Protein AF-0000000079088012 (afdb_homodimer)

Structure (mmCIF, N/CA/C/O backbone):
data_AF-0000000079088012-model_v1
#
loop_
_entity.id
_entity.type
_entity.pdbx_description
1 polymer 'Uncharacterized protein'
#
loop_
_atom_site.group_PDB
_atom_site.id
_atom_site.type_symbol
_atom_site.label_atom_id
_atom_site.label_alt_id
_atom_site.label_comp_id
_atom_site.label_asym_id
_atom_site.label_entity_id
_atom_site.label_seq_id
_atom_site.pdbx_PDB_ins_code
_atom_site.Cartn_x
_atom_site.Cartn_y
_atom_site.Cartn_z
_atom_site.occupancy
_atom_site.B_iso_or_equiv
_atom_site.auth_seq_id
_atom_site.auth_comp_id
_atom_site.auth_asym_id
_atom_site.auth_atom_id
_atom_site.pdbx_PDB_model_num
ATOM 1 N N . ARG A 1 1 ? 16.578 9.875 -17.281 1 87.88 1 ARG A N 1
ATOM 2 C CA . ARG A 1 1 ? 15.953 11.148 -16.953 1 87.88 1 ARG A CA 1
ATOM 3 C C . ARG A 1 1 ? 15.156 11.055 -15.656 1 87.88 1 ARG A C 1
ATOM 5 O O . ARG A 1 1 ? 15.344 11.859 -14.742 1 87.88 1 ARG A O 1
ATOM 12 N N . GLN A 1 2 ? 14.492 9.984 -15.398 1 94.06 2 GLN A N 1
ATOM 13 C CA . GLN A 1 2 ? 13.711 9.891 -14.172 1 94.06 2 GLN A CA 1
ATOM 14 C C . GLN A 1 2 ? 14.617 9.672 -12.961 1 94.06 2 GLN A C 1
ATOM 16 O O . GLN A 1 2 ? 14.352 10.195 -11.875 1 94.06 2 GLN A O 1
ATOM 21 N N . LEU A 1 3 ? 15.719 8.984 -13.172 1 94.88 3 LEU A N 1
ATOM 22 C CA . LEU A 1 3 ? 16.656 8.75 -12.086 1 94.88 3 LEU A CA 1
ATOM 23 C C . LEU A 1 3 ? 17.328 10.047 -11.656 1 94.88 3 LEU A C 1
ATOM 25 O O . LEU A 1 3 ? 17.547 10.281 -10.461 1 94.88 3 LEU A O 1
ATOM 29 N N . ASP A 1 4 ? 17.625 10.836 -12.594 1 93.69 4 ASP A N 1
ATOM 30 C CA . ASP A 1 4 ? 18.219 12.133 -12.289 1 93.69 4 ASP A CA 1
ATOM 31 C C . ASP A 1 4 ? 17.25 13.008 -11.492 1 93.69 4 ASP A C 1
ATOM 33 O O . ASP A 1 4 ? 17.656 13.688 -10.547 1 93.69 4 ASP A O 1
ATOM 37 N N . LEU A 1 5 ? 16.031 13 -11.922 1 94.62 5 LEU A N 1
ATOM 38 C CA . LEU A 1 5 ? 15.008 13.742 -11.188 1 94.62 5 LEU A CA 1
ATOM 39 C C . LEU A 1 5 ? 14.93 13.273 -9.742 1 94.62 5 LEU A C 1
ATOM 41 O O . LEU A 1 5 ? 14.961 14.086 -8.82 1 94.62 5 LEU A O 1
ATOM 45 N N . LEU A 1 6 ? 14.914 11.984 -9.555 1 96.44 6 LEU A N 1
ATOM 46 C CA . LEU A 1 6 ? 14.781 11.43 -8.211 1 96.44 6 LEU A CA 1
ATOM 47 C C . LEU A 1 6 ? 16.016 11.75 -7.367 1 96.44 6 LEU A C 1
ATOM 49 O O . LEU A 1 6 ? 15.891 12.016 -6.168 1 96.44 6 LEU A O 1
ATOM 53 N N . ALA A 1 7 ? 17.141 11.727 -7.996 1 94.88 7 ALA A N 1
ATOM 54 C CA . ALA A 1 7 ? 18.359 12.109 -7.289 1 94.88 7 ALA A CA 1
ATOM 55 C C . ALA A 1 7 ? 18.297 13.57 -6.848 1 94.88 7 ALA A C 1
ATOM 57 O O . ALA A 1 7 ? 18.703 13.906 -5.73 1 94.88 7 ALA A O 1
ATOM 58 N N . GLY A 1 8 ? 17.844 14.359 -7.715 1 94.44 8 GLY A N 1
ATOM 59 C CA . GLY A 1 8 ? 17.656 15.766 -7.379 1 94.44 8 GLY A CA 1
ATOM 60 C C . GLY A 1 8 ? 16.656 15.992 -6.258 1 94.44 8 GLY A C 1
ATOM 61 O O . GLY A 1 8 ? 16.906 16.797 -5.355 1 94.44 8 GLY A O 1
ATOM 62 N N . LEU A 1 9 ? 15.602 15.289 -6.297 1 95 9 LEU A N 1
ATOM 63 C CA . LEU A 1 9 ? 14.586 15.391 -5.258 1 95 9 LEU A CA 1
ATOM 64 C C . LEU A 1 9 ? 15.141 14.93 -3.912 1 95 9 LEU A C 1
ATOM 66 O O . LEU A 1 9 ? 14.844 15.531 -2.877 1 95 9 LEU A O 1
ATOM 70 N N . ALA A 1 10 ? 15.945 13.898 -3.951 1 94.31 10 ALA A N 1
ATOM 71 C CA . ALA A 1 10 ? 16.578 13.398 -2.729 1 94.31 10 ALA A CA 1
ATOM 72 C C . ALA A 1 10 ? 17.469 14.461 -2.094 1 94.31 10 ALA A C 1
ATOM 74 O O . ALA A 1 10 ? 17.406 14.695 -0.886 1 94.31 10 ALA A O 1
ATOM 75 N N . ALA A 1 11 ? 18.172 15.062 -2.928 1 93.31 11 ALA A N 1
ATOM 76 C CA . ALA A 1 11 ? 19.062 16.109 -2.438 1 93.31 11 ALA A CA 1
ATOM 77 C C . ALA A 1 11 ? 18.266 17.297 -1.89 1 93.31 11 ALA A C 1
ATOM 79 O O . ALA A 1 11 ? 18.609 17.844 -0.837 1 93.31 11 ALA A O 1
ATOM 80 N N . LEU A 1 12 ? 17.219 17.672 -2.549 1 93.12 12 LEU A N 1
ATOM 81 C CA . LEU A 1 12 ? 16.375 18.797 -2.148 1 93.12 12 LEU A CA 1
ATOM 82 C C . LEU A 1 12 ? 15.641 18.484 -0.853 1 93.12 12 LEU A C 1
ATOM 84 O O . LEU A 1 12 ? 15.398 19.375 -0.041 1 93.12 12 LEU A O 1
ATOM 88 N N . SER A 1 13 ? 15.281 17.25 -0.659 1 93.62 13 SER A N 1
ATOM 89 C CA . SER A 1 13 ? 14.484 16.859 0.497 1 93.62 13 SER A CA 1
ATOM 90 C C . SER A 1 13 ? 15.211 17.156 1.802 1 93.62 13 SER A C 1
ATOM 92 O O . SER A 1 13 ? 14.578 17.438 2.822 1 93.62 13 SER A O 1
ATOM 94 N N . ASP A 1 14 ? 16.547 17.156 1.765 1 91.81 14 ASP A N 1
ATOM 95 C CA . ASP A 1 14 ? 17.344 17.391 2.963 1 91.81 14 ASP A CA 1
ATOM 96 C C . ASP A 1 14 ? 17.156 18.812 3.475 1 91.81 14 ASP A C 1
ATOM 98 O O . ASP A 1 14 ? 17.359 19.094 4.66 1 91.81 14 ASP A O 1
ATOM 102 N N . ARG A 1 15 ? 16.719 19.672 2.623 1 90.25 15 ARG A N 1
ATOM 103 C CA . ARG A 1 15 ? 16.625 21.094 2.961 1 90.25 15 ARG A CA 1
ATOM 104 C C . ARG A 1 15 ? 15.172 21.547 3.045 1 90.25 15 ARG A C 1
ATOM 106 O O . ARG A 1 15 ? 14.898 22.734 3.25 1 90.25 15 ARG A O 1
ATOM 113 N N . CYS A 1 16 ? 14.312 20.609 2.818 1 90.62 16 CYS A N 1
ATOM 114 C CA . CYS A 1 16 ? 12.898 20.969 2.748 1 90.62 16 CYS A CA 1
ATOM 115 C C . CYS A 1 16 ? 12.273 21 4.137 1 90.62 16 CYS A C 1
ATOM 117 O O . CYS A 1 16 ? 12.578 20.156 4.984 1 90.62 16 CYS A O 1
ATOM 119 N N . ASP A 1 17 ? 11.523 22.078 4.285 1 89.12 17 ASP A N 1
ATOM 120 C CA . ASP A 1 17 ? 10.625 22.062 5.441 1 89.12 17 ASP A CA 1
ATOM 121 C C . ASP A 1 17 ? 9.336 21.312 5.133 1 89.12 17 ASP A C 1
ATOM 123 O O . ASP A 1 17 ? 9.195 20.719 4.062 1 89.12 17 ASP A O 1
ATOM 127 N N . ALA A 1 18 ? 8.375 21.312 6.051 1 87.19 18 ALA A N 1
ATOM 128 C CA . ALA A 1 18 ? 7.137 20.547 5.918 1 87.19 18 ALA A CA 1
ATOM 129 C C . ALA A 1 18 ? 6.332 21.016 4.707 1 87.19 18 ALA A C 1
ATOM 131 O O . ALA A 1 18 ? 5.746 20.188 3.992 1 87.19 18 ALA A O 1
ATOM 132 N N . ALA A 1 19 ? 6.391 22.266 4.469 1 86.12 19 ALA A N 1
ATOM 133 C CA . ALA A 1 19 ? 5.617 22.797 3.35 1 86.12 19 ALA A CA 1
ATOM 134 C C . ALA A 1 19 ? 6.27 22.453 2.016 1 86.12 19 ALA A C 1
ATOM 136 O O . ALA A 1 19 ? 5.586 22.062 1.066 1 86.12 19 ALA A O 1
ATOM 137 N N . SER A 1 20 ? 7.523 22.516 1.963 1 89.88 20 SER A N 1
ATOM 138 C CA . SER A 1 20 ? 8.266 22.266 0.728 1 89.88 20 SER A CA 1
ATOM 139 C C . SER A 1 20 ? 8.289 20.781 0.377 1 89.88 20 SER A C 1
ATOM 141 O O . SER A 1 20 ? 8.305 20.422 -0.801 1 89.88 20 SER A O 1
ATOM 143 N N . ILE A 1 21 ? 8.258 19.984 1.358 1 92.38 21 ILE A N 1
ATOM 144 C CA . ILE A 1 21 ? 8.359 18.547 1.122 1 92.38 21 ILE A CA 1
ATOM 145 C C . ILE A 1 21 ? 7.098 18.062 0.42 1 92.38 21 ILE A C 1
ATOM 147 O O . ILE A 1 21 ? 7.16 17.156 -0.412 1 92.38 21 ILE A O 1
ATOM 151 N N . GLN A 1 22 ? 6 18.703 0.639 1 87.81 22 GLN A N 1
ATOM 152 C CA . GLN A 1 22 ? 4.75 18.328 -0.018 1 87.81 22 GLN A CA 1
ATOM 153 C C . GLN A 1 22 ? 4.848 18.5 -1.529 1 87.81 22 GLN A C 1
ATOM 155 O O . GLN A 1 22 ? 4.352 17.672 -2.295 1 87.81 22 GLN A O 1
ATOM 160 N N . GLN A 1 23 ? 5.465 19.578 -1.868 1 87.81 23 GLN A N 1
ATOM 161 C CA . GLN A 1 23 ? 5.66 19.828 -3.291 1 87.81 23 GLN A CA 1
ATOM 162 C C . GLN A 1 23 ? 6.609 18.812 -3.908 1 87.81 23 GLN A C 1
ATOM 164 O O . GLN A 1 23 ? 6.391 18.344 -5.031 1 87.81 23 GLN A O 1
ATOM 169 N N . LEU A 1 24 ? 7.535 18.5 -3.143 1 92.12 24 LEU A N 1
ATOM 170 C CA . LEU A 1 24 ? 8.516 17.531 -3.594 1 92.12 24 LEU A CA 1
ATOM 171 C C . LEU A 1 24 ? 7.871 16.156 -3.807 1 92.12 24 LEU A C 1
ATOM 173 O O . LEU A 1 24 ? 8.141 15.492 -4.805 1 92.12 24 LEU A O 1
ATOM 177 N N . LEU A 1 25 ? 6.984 15.773 -2.961 1 93.19 25 LEU A N 1
ATOM 178 C CA . LEU A 1 25 ? 6.32 14.477 -3.031 1 93.19 25 LEU A CA 1
ATOM 179 C C . LEU A 1 25 ? 5.5 14.352 -4.309 1 93.19 25 LEU A C 1
ATOM 181 O O . LEU A 1 25 ? 5.477 13.297 -4.941 1 93.19 25 LEU A O 1
ATOM 185 N N . SER A 1 26 ? 4.902 15.422 -4.691 1 92 26 SER A N 1
ATOM 186 C CA . SER A 1 26 ? 4.086 15.398 -5.898 1 92 26 SER A CA 1
ATOM 187 C C . SER A 1 26 ? 4.934 15.117 -7.133 1 92 26 SER A C 1
ATOM 189 O O . SER A 1 26 ? 4.465 14.484 -8.086 1 92 26 SER A O 1
ATOM 191 N N . CYS A 1 27 ? 6.148 15.531 -7.082 1 93 27 CYS A N 1
ATOM 192 C CA . CYS A 1 27 ? 7.066 15.305 -8.195 1 93 27 CYS A CA 1
ATOM 193 C C . CYS A 1 27 ? 7.5 13.852 -8.258 1 93 27 CYS A C 1
ATOM 195 O O . CYS A 1 27 ? 7.758 13.32 -9.344 1 93 27 CYS A O 1
ATOM 197 N N . VAL A 1 28 ? 7.555 13.141 -7.176 1 94.12 28 VAL A N 1
ATOM 198 C CA . VAL A 1 28 ? 7.977 11.742 -7.117 1 94.12 28 VAL A CA 1
ATOM 199 C C . VAL A 1 28 ? 6.98 10.875 -7.883 1 94.12 28 VAL A C 1
ATOM 201 O O . VAL A 1 28 ? 7.379 9.961 -8.609 1 94.12 28 VAL A O 1
ATOM 204 N N . SER A 1 29 ? 5.711 11.258 -7.801 1 87.69 29 SER A N 1
ATOM 205 C CA . SER A 1 29 ? 4.641 10.445 -8.375 1 87.69 29 SER A CA 1
ATOM 206 C C . SER A 1 29 ? 4.617 10.555 -9.891 1 87.69 29 SER A C 1
ATOM 208 O O . SER A 1 29 ? 3.965 9.75 -10.57 1 87.69 29 SER A O 1
ATOM 210 N N . LEU A 1 30 ? 5.375 11.516 -10.398 1 90.06 30 LEU A N 1
ATOM 211 C CA . LEU A 1 30 ? 5.461 11.672 -11.844 1 90.06 30 LEU A CA 1
ATOM 212 C C . LEU A 1 30 ? 6.352 10.594 -12.453 1 90.06 30 LEU A C 1
ATOM 214 O O . LEU A 1 30 ? 6.289 10.352 -13.664 1 90.06 30 LEU A O 1
ATOM 218 N N . CYS A 1 31 ? 7.148 10.039 -11.656 1 94.5 31 CYS A N 1
ATOM 219 C CA . CYS A 1 31 ? 8.039 8.992 -12.133 1 94.5 31 CYS A CA 1
ATOM 220 C C . CYS A 1 31 ? 7.297 7.664 -12.25 1 94.5 31 CYS A C 1
ATOM 222 O O . CYS A 1 31 ? 6.285 7.453 -11.578 1 94.5 31 CYS A O 1
ATOM 224 N N . SER A 1 32 ? 7.859 6.855 -13.102 1 93.44 32 SER A N 1
ATOM 225 C CA . SER A 1 32 ? 7.23 5.562 -13.359 1 93.44 32 SER A CA 1
ATOM 226 C C . SER A 1 32 ? 7.098 4.75 -12.078 1 93.44 32 SER A C 1
ATOM 228 O O . SER A 1 32 ? 7.992 4.762 -11.234 1 93.44 32 SER A O 1
ATOM 230 N N . ALA A 1 33 ? 6.004 4.039 -12.047 1 92.75 33 ALA A N 1
ATOM 231 C CA . ALA A 1 33 ? 5.805 3.125 -10.922 1 92.75 33 ALA A CA 1
ATOM 232 C C . ALA A 1 33 ? 6.047 1.68 -11.352 1 92.75 33 ALA A C 1
ATOM 234 O O . ALA A 1 33 ? 5.75 0.748 -10.602 1 92.75 33 ALA A O 1
ATOM 235 N N . HIS A 1 34 ? 6.602 1.453 -12.5 1 93.81 34 HIS A N 1
ATOM 236 C CA . HIS A 1 34 ? 6.613 0.094 -13.031 1 93.81 34 HIS A CA 1
ATOM 237 C C . HIS A 1 34 ? 8.023 -0.33 -13.422 1 93.81 34 HIS A C 1
ATOM 239 O O . HIS A 1 34 ? 8.266 -1.506 -13.711 1 93.81 34 HIS A O 1
ATOM 245 N N . HIS A 1 35 ? 8.906 0.529 -13.43 1 96.44 35 HIS A N 1
ATOM 246 C CA . HIS A 1 35 ? 10.281 0.195 -13.781 1 96.44 35 HIS A CA 1
ATOM 247 C C . HIS A 1 35 ? 11.109 -0.126 -12.539 1 96.44 35 HIS A C 1
ATOM 249 O O . HIS A 1 35 ? 11.188 0.684 -11.609 1 96.44 35 HIS A O 1
ATOM 255 N N . PRO A 1 36 ? 11.789 -1.243 -12.578 1 97 36 PRO A N 1
ATOM 256 C CA . PRO A 1 36 ? 12.43 -1.719 -11.352 1 97 36 PRO A CA 1
ATOM 257 C C . PRO A 1 36 ? 13.43 -0.716 -10.781 1 97 36 PRO A C 1
ATOM 259 O O . PRO A 1 36 ? 13.477 -0.506 -9.57 1 97 36 PRO A O 1
ATOM 262 N N . VAL A 1 37 ? 14.25 -0.133 -11.672 1 97 37 VAL A N 1
ATOM 263 C CA . VAL A 1 37 ? 15.273 0.788 -11.195 1 97 37 VAL A CA 1
ATOM 264 C C . VAL A 1 37 ? 14.617 2.037 -10.609 1 97 37 VAL A C 1
ATOM 266 O O . VAL A 1 37 ? 15.094 2.586 -9.609 1 97 37 VAL A O 1
ATOM 269 N N . ILE A 1 38 ? 13.562 2.51 -11.203 1 98.06 38 ILE A N 1
ATOM 270 C CA . ILE A 1 38 ? 12.852 3.695 -10.727 1 98.06 38 ILE A CA 1
ATOM 271 C C . ILE A 1 38 ? 12.133 3.379 -9.422 1 98.06 38 ILE A C 1
ATOM 273 O O . ILE A 1 38 ? 12.133 4.191 -8.492 1 98.06 38 ILE A O 1
ATOM 277 N N . ILE A 1 39 ? 11.516 2.232 -9.336 1 98.19 39 ILE A N 1
ATOM 278 C CA . ILE A 1 39 ? 10.836 1.78 -8.125 1 98.19 39 ILE A CA 1
ATOM 279 C C . ILE A 1 39 ? 11.82 1.789 -6.949 1 98.19 39 ILE A C 1
ATOM 281 O O . ILE A 1 39 ? 11.516 2.328 -5.883 1 98.19 39 ILE A O 1
ATOM 285 N N . HIS A 1 40 ? 12.922 1.245 -7.211 1 98.38 40 HIS A N 1
ATOM 286 C CA . HIS A 1 40 ? 13.93 1.177 -6.156 1 98.38 40 HIS A CA 1
ATOM 287 C C . HIS A 1 40 ? 14.406 2.568 -5.762 1 98.38 40 HIS A C 1
ATOM 289 O O . HIS A 1 40 ? 14.586 2.855 -4.574 1 98.38 40 HIS A O 1
ATOM 295 N N . ALA A 1 41 ? 14.602 3.383 -6.746 1 97.94 41 ALA A N 1
ATOM 296 C CA . ALA A 1 41 ? 15.039 4.746 -6.469 1 97.94 41 ALA A CA 1
ATOM 297 C C . ALA A 1 41 ? 14.008 5.492 -5.617 1 97.94 41 ALA A C 1
ATOM 299 O O . ALA A 1 41 ? 14.375 6.258 -4.723 1 97.94 41 ALA A O 1
ATOM 300 N N . LYS A 1 42 ? 12.734 5.316 -5.906 1 98 42 LYS A N 1
ATOM 301 C CA . LYS A 1 42 ? 11.688 5.914 -5.086 1 98 42 LYS A CA 1
ATOM 302 C C . LYS A 1 42 ? 11.766 5.414 -3.646 1 98 42 LYS A C 1
ATOM 304 O O . LYS A 1 42 ? 11.586 6.188 -2.705 1 98 42 LYS A O 1
ATOM 309 N N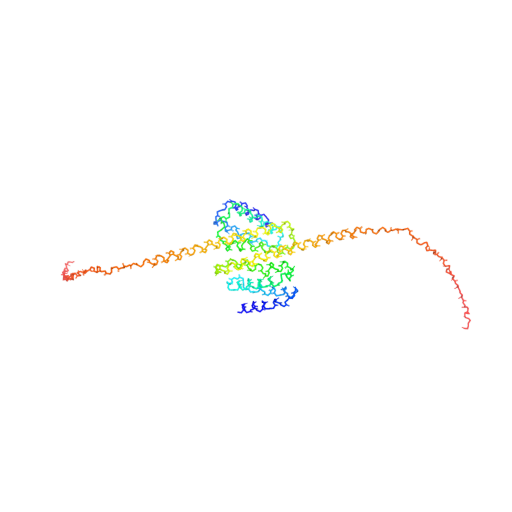 . SER A 1 43 ? 11.961 4.129 -3.52 1 98.12 43 SER A N 1
ATOM 310 C CA . SER A 1 43 ? 12.109 3.549 -2.188 1 98.12 43 SER A CA 1
ATOM 311 C C . SER A 1 43 ? 13.273 4.18 -1.435 1 98.12 43 SER A C 1
ATOM 313 O O . SER A 1 43 ? 13.164 4.484 -0.246 1 98.12 43 SER A O 1
ATOM 315 N N . ARG A 1 44 ? 14.391 4.387 -2.057 1 97.06 44 ARG A N 1
ATOM 316 C CA . ARG A 1 44 ? 15.562 5.012 -1.444 1 97.06 44 ARG A CA 1
ATOM 317 C C . ARG A 1 44 ? 15.266 6.445 -1.03 1 97.06 44 ARG A C 1
ATOM 319 O O . ARG A 1 44 ? 15.719 6.902 0.021 1 97.06 44 ARG A O 1
ATOM 326 N N . LEU A 1 45 ? 14.609 7.117 -1.874 1 96.75 45 LEU A N 1
ATOM 327 C CA . LEU A 1 45 ? 14.211 8.484 -1.559 1 96.75 45 LEU A CA 1
ATOM 328 C C . LEU A 1 45 ? 13.344 8.523 -0.302 1 96.75 45 LEU A C 1
ATOM 330 O O . LEU A 1 45 ? 13.555 9.367 0.572 1 96.75 45 LEU A O 1
ATOM 334 N N . VAL A 1 46 ? 12.375 7.598 -0.201 1 96.56 46 VAL A N 1
ATOM 335 C CA . VAL A 1 46 ? 11.508 7.504 0.968 1 96.56 46 VAL A CA 1
ATOM 336 C C . VAL A 1 46 ? 12.344 7.258 2.219 1 96.56 46 VAL A C 1
ATOM 338 O O . VAL A 1 46 ? 12.164 7.93 3.238 1 96.56 46 VAL A O 1
ATOM 341 N N . GLN A 1 47 ? 13.25 6.363 2.113 1 96.38 47 GLN A N 1
ATOM 342 C CA . GLN A 1 47 ? 14.109 6.051 3.252 1 96.38 47 GLN A CA 1
ATOM 343 C C . GLN A 1 47 ? 14.898 7.277 3.695 1 96.38 47 GLN A C 1
ATOM 345 O O . GLN A 1 47 ? 15.016 7.547 4.891 1 96.38 47 GLN A O 1
ATOM 350 N N . ARG A 1 48 ? 15.359 7.922 2.787 1 95.62 48 ARG A N 1
ATOM 351 C CA . ARG A 1 48 ? 16.125 9.117 3.105 1 95.62 48 ARG A CA 1
ATOM 352 C C . ARG A 1 48 ? 15.266 10.148 3.826 1 95.62 48 ARG A C 1
ATOM 354 O O . ARG A 1 48 ? 15.672 10.695 4.855 1 95.62 48 ARG A O 1
ATOM 361 N N . ILE A 1 49 ? 14.094 10.438 3.271 1 95.06 49 ILE A N 1
ATOM 362 C CA . ILE A 1 49 ? 13.211 11.453 3.832 1 95.06 49 ILE A CA 1
ATOM 363 C C . ILE A 1 49 ? 12.805 11.055 5.25 1 95.06 49 ILE A C 1
ATOM 365 O O . ILE A 1 49 ? 12.867 11.875 6.172 1 95.06 49 ILE A O 1
ATOM 369 N N . VAL A 1 50 ? 12.445 9.812 5.457 1 94.06 50 VAL A N 1
ATOM 370 C CA . VAL A 1 50 ? 11.906 9.359 6.738 1 94.06 50 VAL A CA 1
ATOM 371 C C . VAL A 1 50 ? 13.031 9.273 7.77 1 94.06 50 VAL A C 1
ATOM 373 O O . VAL A 1 50 ? 12.828 9.562 8.953 1 94.06 50 VAL A O 1
ATOM 376 N N . THR A 1 51 ? 14.172 8.852 7.367 1 90.94 51 THR A N 1
ATOM 377 C CA . THR A 1 51 ? 15.305 8.75 8.281 1 90.94 51 THR A CA 1
ATOM 378 C C . THR A 1 51 ? 15.781 10.133 8.711 1 90.94 51 THR A C 1
ATOM 380 O O . THR A 1 51 ? 16.203 10.32 9.852 1 90.94 51 THR A O 1
ATOM 383 N N . ARG A 1 52 ? 15.711 11.055 7.855 1 89.69 52 ARG A N 1
ATOM 384 C CA . ARG A 1 52 ? 16.172 12.398 8.18 1 89.69 52 ARG A CA 1
ATOM 385 C C . ARG A 1 52 ? 15.211 13.094 9.141 1 89.69 52 ARG A C 1
ATOM 387 O O . ARG A 1 52 ? 15.625 13.609 10.18 1 89.69 52 ARG A O 1
ATOM 394 N N . ASP A 1 53 ? 13.938 13.141 8.742 1 90 53 ASP A N 1
ATOM 395 C CA . ASP A 1 53 ? 12.961 13.82 9.586 1 90 53 ASP A CA 1
ATOM 396 C C . ASP A 1 53 ? 11.539 13.461 9.18 1 90 53 ASP A C 1
ATOM 398 O O . ASP A 1 53 ? 10.906 14.188 8.398 1 90 53 ASP A O 1
ATOM 402 N N . PRO A 1 54 ? 11.008 12.453 9.836 1 84.81 54 PRO A N 1
ATOM 403 C CA . PRO A 1 54 ? 9.664 12.023 9.453 1 84.81 54 PRO A CA 1
ATOM 404 C C . PRO A 1 54 ? 8.586 13.039 9.844 1 84.81 54 PRO A C 1
ATOM 406 O O . PRO A 1 54 ? 7.5 13.039 9.266 1 84.81 54 PRO A O 1
ATOM 409 N N . VAL A 1 55 ? 8.938 13.891 10.711 1 87.69 55 VAL A N 1
ATOM 410 C CA . VAL A 1 55 ? 7.953 14.82 11.258 1 87.69 55 VAL A CA 1
ATOM 411 C C . VAL A 1 55 ? 7.566 15.844 10.188 1 87.69 55 VAL A C 1
ATOM 413 O O . VAL A 1 55 ? 6.523 16.484 10.289 1 87.69 55 VAL A O 1
ATOM 416 N N . ARG A 1 56 ? 8.445 15.898 9.203 1 90.81 56 ARG A N 1
ATOM 417 C CA . ARG A 1 56 ? 8.148 16.844 8.133 1 90.81 56 ARG A CA 1
ATOM 418 C C . ARG A 1 56 ? 6.98 16.359 7.281 1 90.81 56 ARG A C 1
ATOM 420 O O . ARG A 1 56 ? 6.375 17.156 6.551 1 90.81 56 ARG A O 1
ATOM 427 N N . MET A 1 57 ? 6.762 15.109 7.258 1 91.38 57 MET A N 1
ATOM 428 C CA . MET A 1 57 ? 5.613 14.562 6.547 1 91.38 57 MET A CA 1
ATOM 429 C C . MET A 1 57 ? 4.352 14.633 7.406 1 91.38 57 MET A C 1
ATOM 431 O O . MET A 1 57 ? 4.16 13.82 8.305 1 91.38 57 MET A O 1
ATOM 435 N N . LYS A 1 58 ? 3.494 15.531 7.039 1 91.88 58 LYS A N 1
ATOM 436 C CA . LYS A 1 58 ? 2.4 15.844 7.953 1 91.88 58 LYS A CA 1
ATOM 437 C C . LYS A 1 58 ? 1.058 15.398 7.379 1 91.88 58 LYS A C 1
ATOM 439 O O . LYS A 1 58 ? 0.063 15.312 8.102 1 91.88 58 LYS A O 1
ATOM 444 N N . ASP A 1 59 ? 1.048 15.211 6.109 1 92.88 59 ASP A N 1
ATOM 445 C CA . ASP A 1 59 ? -0.221 14.906 5.457 1 92.88 59 ASP A CA 1
ATOM 446 C C . ASP A 1 59 ? -0.269 13.445 5.012 1 92.88 59 ASP A C 1
ATOM 448 O O . ASP A 1 59 ? 0.306 13.086 3.98 1 92.88 59 ASP A O 1
ATOM 452 N N . ALA A 1 60 ? -1.066 12.711 5.723 1 94.69 60 ALA A N 1
ATOM 453 C CA . ALA A 1 60 ? -1.184 11.281 5.453 1 94.69 60 ALA A CA 1
ATOM 454 C C . ALA A 1 60 ? -1.661 11.031 4.023 1 94.69 60 ALA A C 1
ATOM 456 O O . ALA A 1 60 ? -1.208 10.086 3.369 1 94.69 60 ALA A O 1
ATOM 457 N N . SER A 1 61 ? -2.59 11.859 3.604 1 94.06 61 SER A N 1
ATOM 458 C CA . SER A 1 61 ? -3.133 11.68 2.262 1 94.06 61 SER A CA 1
ATOM 459 C C . SER A 1 61 ? -2.049 11.836 1.2 1 94.06 61 SER A C 1
ATOM 461 O O . SER A 1 61 ? -1.975 11.047 0.258 1 94.06 61 SER A O 1
ATOM 463 N N . GLN A 1 62 ? -1.212 12.82 1.364 1 93.75 62 GLN A N 1
ATOM 464 C CA . GLN A 1 62 ? -0.135 13.062 0.409 1 93.75 62 GLN A CA 1
ATOM 465 C C . GLN A 1 62 ? 0.892 11.93 0.444 1 93.75 62 GLN A C 1
ATOM 467 O O . GLN A 1 62 ? 1.409 11.523 -0.598 1 93.75 62 GLN A O 1
ATOM 472 N N . VAL A 1 63 ? 1.159 11.422 1.611 1 96.19 63 VAL A N 1
ATOM 473 C CA . VAL A 1 63 ? 2.082 10.305 1.769 1 96.19 63 VAL A CA 1
ATOM 474 C C . VAL A 1 63 ? 1.526 9.07 1.06 1 96.19 63 VAL A C 1
ATOM 476 O O . VAL A 1 63 ? 2.254 8.375 0.346 1 96.19 63 VAL A O 1
ATOM 479 N N . CYS A 1 64 ? 0.244 8.82 1.208 1 96.62 64 CYS A N 1
ATOM 480 C CA . CYS A 1 64 ? -0.398 7.664 0.593 1 96.62 64 CYS A CA 1
ATOM 481 C C . CYS A 1 64 ? -0.357 7.758 -0.927 1 96.62 64 CYS A C 1
ATOM 483 O O . CYS A 1 64 ? 0.067 6.82 -1.602 1 96.62 64 CYS A O 1
ATOM 485 N N . VAL A 1 65 ? -0.697 8.914 -1.433 1 94.69 65 VAL A N 1
ATOM 486 C CA . VAL A 1 65 ? -0.914 9.078 -2.865 1 94.69 65 VAL A CA 1
ATOM 487 C C . VAL A 1 65 ? 0.43 9.148 -3.588 1 94.69 65 VAL A C 1
ATOM 489 O O . VAL A 1 65 ? 0.617 8.516 -4.629 1 94.69 65 VAL A O 1
ATOM 492 N N . HIS A 1 66 ? 1.391 9.781 -2.992 1 95.25 66 HIS A N 1
ATOM 493 C CA . HIS A 1 66 ? 2.566 10.133 -3.783 1 95.25 66 HIS A CA 1
ATOM 494 C C . HIS A 1 66 ? 3.748 9.234 -3.439 1 95.25 66 HIS A C 1
ATOM 496 O O . HIS A 1 66 ? 4.723 9.172 -4.191 1 95.25 66 HIS A O 1
ATOM 502 N N . LEU A 1 67 ? 3.729 8.578 -2.357 1 96.62 67 LEU A N 1
ATOM 503 C CA . LEU A 1 67 ? 4.852 7.73 -1.977 1 96.62 67 LEU A CA 1
ATOM 504 C C . LEU A 1 67 ? 4.414 6.277 -1.826 1 96.62 67 LEU A C 1
ATOM 506 O O . LEU A 1 67 ? 4.879 5.406 -2.561 1 96.62 67 LEU A O 1
ATOM 510 N N . LEU A 1 68 ? 3.457 6.078 -0.979 1 97.62 68 LEU A N 1
ATOM 511 C CA . LEU A 1 68 ? 3.055 4.723 -0.624 1 97.62 68 LEU A CA 1
ATOM 512 C C . LEU A 1 68 ? 2.441 4.004 -1.822 1 97.62 68 LEU A C 1
ATOM 514 O O . LEU A 1 68 ? 2.85 2.891 -2.16 1 97.62 68 LEU A O 1
ATOM 518 N N . ASN A 1 69 ? 1.5 4.664 -2.494 1 95.75 69 ASN A N 1
ATOM 519 C CA . ASN A 1 69 ? 0.779 4.043 -3.6 1 95.75 69 ASN A CA 1
ATOM 520 C C . ASN A 1 69 ? 1.723 3.639 -4.73 1 95.75 69 ASN A C 1
ATOM 522 O O . ASN A 1 69 ? 1.697 2.494 -5.188 1 95.75 69 ASN A O 1
ATOM 526 N N . PRO A 1 70 ? 2.561 4.488 -5.188 1 96.19 70 PRO A N 1
ATOM 527 C CA . PRO A 1 70 ? 3.484 4.078 -6.25 1 96.19 70 PRO A CA 1
ATOM 528 C C . PRO A 1 70 ? 4.379 2.914 -5.836 1 96.19 70 PRO A C 1
ATOM 530 O O . PRO A 1 70 ? 4.68 2.039 -6.652 1 96.19 70 PRO A O 1
ATOM 533 N N . LEU A 1 71 ? 4.816 2.893 -4.594 1 97.94 71 LEU A N 1
ATOM 534 C CA . LEU A 1 71 ? 5.676 1.808 -4.137 1 97.94 71 LEU A CA 1
ATOM 535 C C . LEU A 1 71 ? 4.91 0.492 -4.078 1 97.94 71 LEU A C 1
ATOM 537 O O . LEU A 1 71 ? 5.453 -0.564 -4.41 1 97.94 71 LEU A O 1
ATOM 541 N N . VAL A 1 72 ? 3.686 0.538 -3.693 1 97.94 72 VAL A N 1
ATOM 542 C CA . VAL A 1 72 ? 2.852 -0.658 -3.643 1 97.94 72 VAL A CA 1
ATOM 543 C C . VAL A 1 72 ? 2.635 -1.198 -5.055 1 97.94 72 VAL A C 1
ATOM 545 O O . VAL A 1 72 ? 2.723 -2.406 -5.285 1 97.94 72 VAL A O 1
ATOM 548 N N . ILE A 1 73 ? 2.348 -0.307 -5.969 1 96.31 73 ILE A N 1
ATOM 549 C CA . ILE A 1 73 ? 2.273 -0.723 -7.363 1 96.31 73 ILE A CA 1
ATOM 550 C C . ILE A 1 73 ? 3.59 -1.374 -7.781 1 96.31 73 ILE A C 1
ATOM 552 O O . ILE A 1 73 ? 3.594 -2.408 -8.453 1 96.31 73 ILE A O 1
ATOM 556 N N . GLY A 1 74 ? 4.664 -0.812 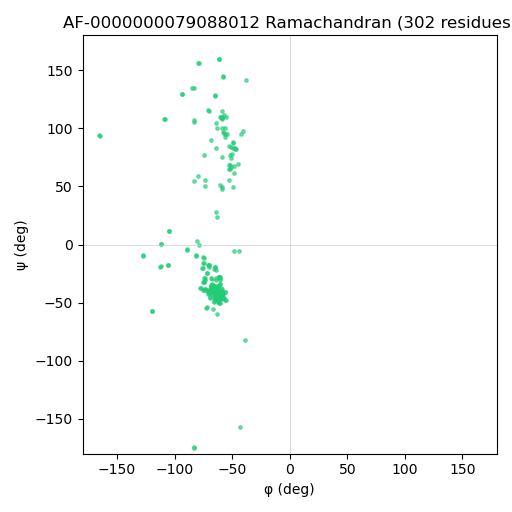-7.352 1 97.62 74 GLY A N 1
ATOM 557 C CA . GLY A 1 74 ? 5.992 -1.314 -7.672 1 97.62 74 GLY A CA 1
ATOM 558 C C . GLY A 1 74 ? 6.234 -2.725 -7.168 1 97.62 74 GLY A C 1
ATOM 559 O O . GLY A 1 74 ? 7.008 -3.479 -7.762 1 97.62 74 GLY A O 1
ATOM 560 N N . LEU A 1 75 ? 5.582 -3.098 -6.137 1 97.94 75 LEU A N 1
ATOM 561 C CA . LEU A 1 75 ? 5.738 -4.434 -5.57 1 97.94 75 LEU A CA 1
ATOM 562 C C . LEU A 1 75 ? 5.25 -5.496 -6.547 1 97.94 75 LEU A C 1
ATOM 564 O O . LEU A 1 75 ? 5.605 -6.672 -6.418 1 97.94 75 LEU A O 1
ATOM 568 N N . SER A 1 76 ? 4.453 -5.105 -7.484 1 96.06 76 SER A N 1
ATOM 569 C CA . SER A 1 76 ? 3.93 -6.051 -8.469 1 96.06 76 SER A CA 1
ATOM 570 C C . SER A 1 76 ? 4.941 -6.312 -9.578 1 96.06 76 SER A C 1
ATOM 572 O O . SER A 1 76 ? 4.738 -7.195 -10.414 1 96.06 76 SER A O 1
ATOM 574 N N . CYS A 1 77 ? 5.973 -5.52 -9.57 1 96.69 77 CYS A N 1
ATOM 575 C CA . CYS A 1 77 ? 6.984 -5.633 -10.617 1 96.69 77 CYS A CA 1
ATOM 576 C C . CYS A 1 77 ? 7.789 -6.918 -10.461 1 96.69 77 CYS A C 1
ATOM 578 O O . CYS A 1 77 ? 8.586 -7.047 -9.531 1 96.69 77 CYS A O 1
ATOM 580 N N . LYS A 1 78 ? 7.691 -7.816 -11.391 1 93.44 78 LYS A N 1
ATOM 581 C CA . LYS A 1 78 ? 8.312 -9.133 -11.328 1 93.44 78 LYS A CA 1
ATOM 582 C C . LYS A 1 78 ? 9.82 -9.047 -11.562 1 93.44 78 LYS A C 1
ATOM 584 O O . LYS A 1 78 ? 10.562 -9.953 -11.188 1 93.44 78 LYS A O 1
ATOM 589 N N . GLU A 1 79 ? 10.211 -7.938 -12.086 1 95.06 79 GLU A N 1
ATOM 590 C CA . GLU A 1 79 ? 11.617 -7.781 -12.461 1 95.06 79 GLU A CA 1
ATOM 591 C C . GLU A 1 79 ? 12.438 -7.227 -11.297 1 95.06 79 GLU A C 1
ATOM 593 O O . GLU A 1 79 ? 13.664 -7.125 -11.391 1 95.06 79 GLU A O 1
ATOM 598 N N . LEU A 1 80 ? 11.781 -6.918 -10.234 1 96.5 80 LEU A N 1
ATOM 599 C CA . LEU A 1 80 ? 12.531 -6.48 -9.062 1 96.5 80 LEU A CA 1
ATOM 600 C C . LEU A 1 80 ? 13.398 -7.613 -8.523 1 96.5 80 LEU A C 1
ATOM 602 O O . LEU A 1 80 ? 12.914 -8.734 -8.328 1 96.5 80 LEU A O 1
ATOM 606 N N . SER A 1 81 ? 14.648 -7.297 -8.352 1 95.69 81 SER A N 1
ATOM 607 C CA . SER A 1 81 ? 15.453 -8.281 -7.637 1 95.69 81 SER A CA 1
ATOM 608 C C . SER A 1 81 ? 14.922 -8.5 -6.223 1 95.69 81 SER A C 1
ATOM 610 O O . SER A 1 81 ? 14.219 -7.652 -5.676 1 95.69 81 SER A O 1
ATOM 612 N N . SER A 1 82 ? 15.297 -9.633 -5.652 1 95.44 82 SER A N 1
ATOM 613 C CA . SER A 1 82 ? 14.867 -9.922 -4.289 1 95.44 82 SER A CA 1
ATOM 614 C C . SER A 1 82 ? 15.344 -8.844 -3.32 1 95.44 82 SER A C 1
ATOM 616 O O . SER A 1 82 ? 14.586 -8.414 -2.445 1 95.44 82 SER A O 1
ATOM 618 N N . ALA A 1 83 ? 16.531 -8.43 -3.521 1 96.81 83 ALA A N 1
ATOM 619 C CA . ALA A 1 83 ? 17.078 -7.402 -2.645 1 96.81 83 ALA A CA 1
ATOM 620 C C . ALA A 1 83 ? 16.328 -6.086 -2.799 1 96.81 83 ALA A C 1
ATOM 622 O O . ALA A 1 83 ? 16.016 -5.426 -1.809 1 96.81 83 ALA A O 1
ATOM 623 N N . HIS A 1 84 ? 16.094 -5.711 -4.016 1 97.94 84 HIS A N 1
ATOM 624 C CA . HIS A 1 84 ? 15.352 -4.484 -4.258 1 97.94 84 HIS A CA 1
ATOM 625 C C . HIS A 1 84 ? 13.922 -4.602 -3.738 1 97.94 84 HIS A C 1
ATOM 627 O O . HIS A 1 84 ? 13.375 -3.641 -3.191 1 97.94 84 HIS A O 1
ATOM 633 N N . PHE A 1 85 ? 13.32 -5.812 -3.893 1 98.31 85 PHE A N 1
ATOM 634 C CA . PHE A 1 85 ? 11.984 -6.066 -3.365 1 98.31 85 PHE A CA 1
ATOM 635 C C . PHE A 1 85 ? 11.953 -5.859 -1.855 1 98.31 85 PHE A C 1
ATOM 637 O O . PHE A 1 85 ? 11.039 -5.211 -1.332 1 98.31 85 PHE A O 1
ATOM 644 N N . ASP A 1 86 ? 12.945 -6.289 -1.165 1 98.12 86 ASP A N 1
ATOM 645 C CA . ASP A 1 86 ? 13.031 -6.133 0.284 1 98.12 86 ASP A CA 1
ATOM 646 C C . ASP A 1 86 ? 13.117 -4.66 0.675 1 98.12 86 ASP A C 1
ATOM 648 O O . ASP A 1 86 ? 12.492 -4.234 1.65 1 98.12 86 ASP A O 1
ATOM 652 N N . ASP A 1 87 ? 13.922 -3.926 -0.055 1 98.31 87 ASP A N 1
ATOM 653 C CA . ASP A 1 87 ? 14.047 -2.494 0.2 1 98.31 87 ASP A CA 1
ATOM 654 C C . ASP A 1 87 ? 12.695 -1.792 0.038 1 98.31 87 ASP A C 1
ATOM 656 O O . ASP A 1 87 ? 12.32 -0.961 0.868 1 98.31 87 ASP A O 1
ATOM 660 N N . VAL A 1 88 ? 12 -2.125 -1.041 1 98.69 88 VAL A N 1
ATOM 661 C CA . VAL A 1 88 ? 10.711 -1.511 -1.321 1 98.69 88 VAL A CA 1
ATOM 662 C C . VAL A 1 88 ? 9.703 -1.902 -0.239 1 98.69 88 VAL A C 1
ATOM 664 O O . VAL A 1 88 ? 8.969 -1.054 0.271 1 98.69 88 VAL A O 1
ATOM 667 N N . MET A 1 89 ? 9.688 -3.141 0.156 1 98.5 89 MET A N 1
ATOM 668 C CA . MET A 1 89 ? 8.812 -3.627 1.219 1 98.5 89 MET A CA 1
ATOM 669 C C . MET A 1 89 ? 9.062 -2.875 2.52 1 98.5 89 MET A C 1
ATOM 671 O O . MET A 1 89 ? 8.125 -2.459 3.195 1 98.5 89 MET A O 1
ATOM 675 N N . SER A 1 90 ? 10.297 -2.725 2.83 1 98.25 90 SER A N 1
ATOM 676 C CA . SER A 1 90 ? 10.664 -1.987 4.031 1 98.25 90 SER A CA 1
ATOM 677 C C . SER A 1 90 ? 10.148 -0.554 3.986 1 98.25 90 SER A C 1
ATOM 679 O O . SER A 1 90 ? 9.602 -0.054 4.969 1 98.25 90 SER A O 1
ATOM 681 N N . SER A 1 91 ? 10.305 0.101 2.881 1 98.44 91 SER A N 1
ATOM 682 C CA . SER A 1 91 ? 9.82 1.467 2.717 1 98.44 91 SER A CA 1
ATOM 683 C C . SER A 1 91 ? 8.305 1.533 2.855 1 98.44 91 SER A C 1
ATOM 685 O O . SER A 1 91 ? 7.77 2.453 3.48 1 98.44 91 SER A O 1
ATOM 687 N N . VAL A 1 92 ? 7.645 0.574 2.289 1 98.69 92 VAL A N 1
ATOM 688 C CA . VAL A 1 92 ? 6.188 0.512 2.367 1 98.69 92 VAL A CA 1
ATOM 689 C C . VAL A 1 92 ? 5.754 0.376 3.826 1 98.69 92 VAL A C 1
ATOM 691 O O . VAL A 1 92 ? 4.863 1.094 4.285 1 98.69 92 VAL A O 1
ATOM 694 N N . ARG A 1 93 ? 6.391 -0.444 4.527 1 98.25 93 ARG A N 1
ATOM 695 C CA . ARG A 1 93 ? 6.031 -0.679 5.922 1 98.25 93 ARG A CA 1
ATOM 696 C C . ARG A 1 93 ? 6.285 0.563 6.77 1 98.25 93 ARG A C 1
ATOM 698 O O . ARG A 1 93 ? 5.461 0.923 7.617 1 98.25 93 ARG A O 1
ATOM 705 N N . ILE A 1 94 ? 7.379 1.214 6.539 1 97.94 94 ILE A N 1
ATOM 706 C CA . ILE A 1 94 ? 7.695 2.439 7.266 1 97.94 94 ILE A CA 1
ATOM 707 C C . ILE A 1 94 ? 6.633 3.5 6.977 1 97.94 94 ILE A C 1
ATOM 709 O O . ILE A 1 94 ? 6.188 4.203 7.883 1 97.94 94 ILE A O 1
ATOM 713 N N . LEU A 1 95 ? 6.273 3.607 5.75 1 98 95 LEU A N 1
ATOM 714 C CA . LEU A 1 95 ? 5.281 4.605 5.367 1 98 95 LEU A CA 1
ATOM 715 C C . LEU A 1 95 ? 3.92 4.273 5.965 1 98 95 LEU A C 1
ATOM 717 O O . LEU A 1 95 ? 3.166 5.176 6.344 1 98 95 LEU A O 1
ATOM 721 N N . LEU A 1 96 ? 3.582 3.014 6.031 1 98.25 96 LEU A N 1
ATOM 722 C CA . LEU A 1 96 ? 2.326 2.627 6.668 1 98.25 96 LEU A CA 1
ATOM 723 C C . LEU A 1 96 ? 2.303 3.051 8.133 1 98.25 96 LEU A C 1
ATOM 725 O O . LEU A 1 96 ? 1.296 3.57 8.617 1 98.25 96 LEU A O 1
ATOM 729 N N . ASP A 1 97 ? 3.375 2.818 8.789 1 97.38 97 ASP A N 1
ATOM 730 C CA . ASP A 1 97 ? 3.473 3.252 10.18 1 97.38 97 ASP A CA 1
ATOM 731 C C . ASP A 1 97 ? 3.301 4.766 10.297 1 97.38 97 ASP A C 1
ATOM 733 O O . ASP A 1 97 ? 2.635 5.25 11.211 1 97.38 97 ASP A O 1
ATOM 737 N N . LEU A 1 98 ? 3.896 5.484 9.391 1 97.44 98 LEU A N 1
ATOM 738 C CA . LEU A 1 98 ? 3.795 6.941 9.383 1 97.44 98 LEU A CA 1
ATOM 739 C C . LEU A 1 98 ? 2.355 7.383 9.141 1 97.44 98 LEU A C 1
ATOM 741 O O . LEU A 1 98 ? 1.851 8.273 9.836 1 97.44 98 LEU A O 1
ATOM 745 N N . VAL A 1 99 ? 1.729 6.797 8.18 1 97.75 99 VAL A N 1
ATOM 746 C CA . VAL A 1 99 ? 0.344 7.121 7.855 1 97.75 99 VAL A CA 1
ATOM 747 C C . VAL A 1 99 ? -0.546 6.859 9.07 1 97.75 99 VAL A C 1
ATOM 749 O O . VAL A 1 99 ? -1.415 7.668 9.398 1 97.75 99 VAL A O 1
ATOM 752 N N . GLU A 1 100 ? -0.321 5.738 9.68 1 97.94 100 GLU A N 1
ATOM 753 C CA . GLU A 1 100 ? -1.092 5.375 10.867 1 97.94 100 GLU A CA 1
ATOM 754 C C . GLU A 1 100 ? -0.912 6.402 11.977 1 97.94 100 GLU A C 1
ATOM 756 O O . GLU A 1 100 ? -1.889 6.848 12.586 1 97.94 100 GLU A O 1
ATOM 761 N N . GLN A 1 101 ? 0.281 6.789 12.195 1 96.5 101 GLN A N 1
ATOM 762 C CA . GLN A 1 101 ? 0.586 7.785 13.219 1 96.5 101 GLN A CA 1
ATOM 763 C C . GLN A 1 101 ? -0.096 9.117 12.906 1 96.5 101 GLN A C 1
ATOM 765 O O . GLN A 1 101 ? -0.714 9.719 13.781 1 96.5 101 GLN A O 1
ATOM 770 N N . LEU A 1 102 ? 0.051 9.531 11.719 1 95.62 102 LEU A N 1
ATOM 771 C CA . LEU A 1 102 ? -0.53 10.805 11.305 1 95.62 102 LEU A CA 1
ATOM 772 C C . LEU A 1 102 ? -2.047 10.789 11.469 1 95.62 102 LEU A C 1
ATOM 774 O O . LEU A 1 102 ? -2.643 11.789 11.875 1 95.62 102 LEU A O 1
ATOM 778 N N . ARG A 1 103 ? -2.615 9.688 11.125 1 95.75 103 ARG A N 1
ATOM 779 C CA . ARG A 1 103 ? -4.062 9.562 11.25 1 95.75 103 ARG A CA 1
ATOM 780 C C . ARG A 1 103 ? -4.496 9.648 12.711 1 95.75 103 ARG A C 1
ATOM 782 O O . ARG A 1 103 ? -5.449 10.359 13.039 1 95.75 103 ARG A O 1
ATOM 789 N N . TYR A 1 104 ? -3.787 9.016 13.578 1 94.44 104 TYR A N 1
ATOM 790 C CA . TYR A 1 104 ? -4.137 9.047 14.992 1 94.44 104 TYR A CA 1
ATOM 791 C C . TYR A 1 104 ? -3.926 10.438 15.578 1 94.44 104 TYR A C 1
ATOM 793 O O . TYR A 1 104 ? -4.73 10.906 16.391 1 94.44 104 TYR A O 1
ATOM 801 N N . GLU A 1 105 ? -2.938 11.102 15.141 1 93.75 105 GLU A N 1
ATOM 802 C CA . GLU A 1 105 ? -2.703 12.477 15.578 1 93.75 105 GLU A CA 1
ATOM 803 C C . GLU A 1 105 ? -3.83 13.398 15.117 1 93.75 105 GLU A C 1
ATOM 805 O O . GLU A 1 105 ? -4.266 14.281 15.867 1 93.75 105 GLU A O 1
ATOM 810 N N . SER A 1 106 ? -4.199 13.188 13.914 1 92.38 106 SER A N 1
ATOM 811 C CA . SER A 1 106 ? -5.289 14 13.383 1 92.38 106 SER A CA 1
ATOM 812 C C . SER A 1 106 ? -6.594 13.742 14.133 1 92.38 106 SER A C 1
ATOM 814 O O . SER A 1 106 ? -7.336 14.672 14.438 1 92.38 106 SER A O 1
ATOM 816 N N . ASP A 1 107 ? -6.875 12.531 14.422 1 90.75 107 ASP A N 1
ATOM 817 C CA . ASP A 1 107 ? -8.078 12.172 15.164 1 90.75 107 ASP A CA 1
ATOM 818 C C . ASP A 1 107 ? -8.047 12.766 16.578 1 90.75 107 ASP A C 1
ATOM 820 O O . ASP A 1 107 ? -9.078 13.219 17.078 1 90.75 107 ASP A O 1
ATOM 824 N N . ASP A 1 108 ? -6.961 12.75 17.188 1 90.12 108 ASP A N 1
ATOM 825 C CA . ASP A 1 108 ? -6.797 13.32 18.516 1 90.12 108 ASP A CA 1
ATOM 826 C C . ASP A 1 108 ? -7.047 14.828 18.516 1 90.12 108 ASP A C 1
ATOM 828 O O . ASP A 1 108 ? -7.688 15.359 19.422 1 90.12 108 ASP A O 1
ATOM 832 N N . ARG A 1 109 ? -6.578 15.414 17.531 1 89.25 109 ARG A N 1
ATOM 833 C CA . ARG A 1 109 ? -6.781 16.859 17.406 1 89.25 109 ARG A CA 1
ATOM 834 C C . ARG A 1 109 ? -8.258 17.188 17.234 1 89.25 109 ARG A C 1
ATOM 836 O O . ARG A 1 109 ? -8.766 18.141 17.828 1 89.25 109 ARG A O 1
ATOM 843 N N . LEU A 1 110 ? -8.828 16.453 16.484 1 86.38 110 LEU A N 1
ATOM 844 C CA . LEU A 1 110 ? -10.25 16.672 16.234 1 86.38 110 LEU A CA 1
ATOM 845 C C . LEU A 1 110 ? -11.055 16.438 17.5 1 86.38 110 LEU A C 1
ATOM 847 O O . LEU A 1 110 ? -12 17.172 17.797 1 86.38 110 LEU A O 1
ATOM 851 N N . GLN A 1 111 ? -10.703 15.445 18.219 1 85.44 111 GLN A N 1
ATOM 852 C CA . GLN A 1 111 ? -11.391 15.156 19.469 1 85.44 111 GLN A CA 1
ATOM 853 C C . GLN A 1 111 ? -11.164 16.266 20.484 1 85.44 111 GLN A C 1
ATOM 855 O O . GLN A 1 111 ? -12.094 16.672 21.203 1 85.44 111 GLN A O 1
ATOM 860 N N . GLN A 1 112 ? -10 16.734 20.547 1 86.69 112 GLN A N 1
ATOM 861 C CA . GLN A 1 112 ? -9.68 17.828 21.453 1 86.69 112 GLN A CA 1
ATOM 862 C C . GLN A 1 112 ? -10.43 19.094 21.078 1 86.69 112 GLN A C 1
ATOM 864 O O . GLN A 1 112 ? -10.93 19.812 21.953 1 86.69 112 GLN A O 1
ATOM 869 N N . GLN A 1 113 ? -10.523 19.328 19.859 1 84.62 113 GLN A N 1
ATOM 870 C CA . GLN A 1 113 ? -11.258 20.484 19.391 1 84.62 113 GLN A CA 1
ATOM 871 C C . GLN A 1 113 ? -12.742 20.375 19.719 1 84.62 113 GLN A C 1
ATOM 873 O O . GLN A 1 113 ? -13.375 21.359 20.109 1 84.62 113 GLN A O 1
ATOM 878 N N . GLN A 1 114 ? -13.227 19.188 19.625 1 82.19 114 GLN A N 1
ATOM 879 C CA . GLN A 1 114 ? -14.633 18.953 19.938 1 82.19 114 GLN A CA 1
ATOM 880 C C . GLN A 1 114 ? -14.891 19.094 21.438 1 82.19 114 GLN A C 1
ATOM 882 O O . GLN A 1 114 ? -15.922 19.641 21.844 1 82.19 114 GLN A O 1
ATOM 887 N N . LEU A 1 115 ? -13.969 18.609 22.203 1 79.88 115 LEU A N 1
ATOM 888 C CA . LEU A 1 115 ? -14.078 18.734 23.656 1 79.88 115 LEU A CA 1
ATOM 889 C C . LEU A 1 115 ? -13.93 20.203 24.078 1 79.88 115 LEU A C 1
ATOM 891 O O . LEU A 1 115 ? -14.602 20.656 25 1 79.88 115 LEU A O 1
ATOM 895 N N . GLY A 1 116 ? -13.023 20.844 23.344 1 73.06 116 GLY A N 1
ATOM 896 C CA . GLY A 1 116 ? -12.836 22.25 23.625 1 73.06 116 GLY A CA 1
ATOM 897 C C . GLY A 1 116 ? -14.023 23.109 23.219 1 73.06 116 GLY A C 1
ATOM 898 O O . GLY A 1 116 ? -14.414 24.031 23.938 1 73.06 116 GLY A O 1
ATOM 899 N N . LEU A 1 117 ? -14.477 22.844 22.094 1 72.25 117 LEU A N 1
ATOM 900 C CA . LEU A 1 117 ? -15.656 23.562 21.641 1 72.25 117 LEU A CA 1
ATOM 901 C C . LEU A 1 117 ? -16.859 23.266 22.531 1 72.25 117 LEU A C 1
ATOM 903 O O . LEU A 1 117 ? -17.688 24.141 22.766 1 72.25 117 LEU A O 1
ATOM 907 N N . GLY A 1 118 ? -16.953 21.984 22.906 1 62.34 118 GLY A N 1
ATOM 908 C CA . GLY A 1 118 ? -18 21.656 23.859 1 62.34 118 GLY A CA 1
ATOM 909 C C . GLY A 1 118 ? -17.859 22.391 25.188 1 62.34 118 GLY A C 1
ATOM 910 O O . GLY A 1 118 ? -18.859 22.812 25.781 1 62.34 118 GLY A O 1
ATOM 911 N N . LYS A 1 119 ? -16.672 22.641 25.625 1 62.56 119 LYS A N 1
ATOM 912 C CA . LYS A 1 119 ? -16.422 23.391 26.844 1 62.56 119 LYS A CA 1
ATOM 913 C C . LYS A 1 119 ? -16.734 24.875 26.672 1 62.56 119 LYS A C 1
ATOM 915 O O . LYS A 1 119 ? -17.25 25.531 27.578 1 62.56 119 LYS A O 1
ATOM 920 N N . LEU A 1 120 ? -16.375 25.359 25.5 1 55.97 120 LEU A N 1
ATOM 921 C CA . LEU A 1 120 ? -16.703 26.75 25.25 1 55.97 120 LEU A CA 1
ATOM 922 C C . LEU A 1 120 ? -18.203 26.938 25.094 1 55.97 120 LEU A C 1
ATOM 924 O O . LEU A 1 120 ? -18.75 27.984 25.469 1 55.97 120 LEU A O 1
ATOM 928 N N . GLY A 1 121 ? -18.734 25.938 24.359 1 54.41 121 GLY A N 1
ATOM 929 C CA . GLY A 1 121 ? -20.172 26.016 24.203 1 54.41 121 GLY A CA 1
ATOM 930 C C . GLY A 1 121 ? -20.922 25.953 25.531 1 54.41 121 GLY A C 1
ATOM 931 O O . GLY A 1 121 ? -22.109 26.281 25.594 1 54.41 121 GLY A O 1
ATOM 932 N N . ASN A 1 122 ? -20.203 25.219 26.328 1 50.84 122 ASN A N 1
ATOM 933 C CA . ASN A 1 122 ? -20.859 25.156 27.625 1 50.84 122 ASN A CA 1
ATOM 934 C C . ASN A 1 122 ? -20.625 26.422 28.438 1 50.84 122 ASN A C 1
ATOM 936 O O . ASN A 1 122 ? -21 26.484 29.609 1 50.84 122 ASN A O 1
ATOM 940 N N . ARG A 1 123 ? -19.891 27.375 27.891 1 46.91 123 ARG A N 1
ATOM 941 C CA . ARG A 1 123 ? -19.891 28.656 28.578 1 46.91 123 ARG A CA 1
ATOM 942 C C . ARG A 1 123 ? -21.219 29.391 28.359 1 46.91 123 ARG A C 1
ATOM 944 O O . ARG A 1 123 ? -21.438 30 27.312 1 46.91 123 ARG A O 1
ATOM 951 N N . ARG A 1 124 ? -22.312 28.781 28.578 1 43 124 ARG A N 1
ATOM 952 C CA . ARG A 1 124 ? -23.578 29.469 28.719 1 43 124 ARG A CA 1
ATOM 953 C C . ARG A 1 124 ? -23.422 30.75 29.531 1 43 124 ARG A C 1
ATOM 955 O O . ARG A 1 124 ? -22.938 30.719 30.656 1 43 124 ARG A O 1
ATOM 962 N N . VAL A 1 125 ? -23.312 31.828 28.859 1 41.25 125 VAL A N 1
ATOM 963 C CA . VAL A 1 125 ? -23.438 33.219 29.328 1 41.25 125 VAL A CA 1
ATOM 964 C C . VAL A 1 125 ? -24.719 33.375 30.141 1 41.25 125 VAL A C 1
ATOM 966 O O . VAL A 1 125 ? -25.828 33.156 29.625 1 41.25 125 VAL A O 1
ATOM 969 N N . SER A 1 126 ? -24.672 33.031 31.391 1 35.59 126 SER A N 1
ATOM 970 C CA . SER A 1 126 ? -25.75 33.438 32.281 1 35.59 126 SER A CA 1
ATOM 971 C C . SER A 1 126 ? -25.984 34.938 32.188 1 35.59 126 SER A C 1
ATOM 973 O O . SER A 1 126 ? -25.109 35.75 32.562 1 35.59 126 SER A O 1
ATOM 975 N N . MET A 1 127 ? -26.422 35.406 31.031 1 30.5 127 MET A N 1
ATOM 976 C CA . MET A 1 127 ? -26.891 36.781 30.875 1 30.5 127 MET A CA 1
ATOM 977 C C . MET A 1 127 ? -27.859 37.156 32 1 30.5 127 MET A C 1
ATOM 979 O O . MET A 1 127 ? -28.891 36.5 32.188 1 30.5 127 MET A O 1
ATOM 983 N N . SER A 1 128 ? -27.328 37.531 33.125 1 30.36 128 SER A N 1
ATOM 984 C CA . SER A 1 128 ? -28.156 38.219 34.125 1 30.36 128 SER A CA 1
ATOM 985 C C . SER A 1 128 ? -28.906 39.406 33.5 1 30.36 128 SER A C 1
ATOM 987 O O . SER A 1 128 ? -28.297 40.281 32.906 1 30.36 128 SER A O 1
ATOM 989 N N . SER A 1 129 ? -30.031 39.125 32.906 1 30.19 129 SER A N 1
ATOM 990 C CA . SER A 1 129 ? -31.016 40.031 32.344 1 30.19 129 SER A CA 1
ATOM 991 C C . SER A 1 129 ? -31.297 41.219 33.281 1 30.19 129 SER A C 1
ATOM 993 O O . SER A 1 129 ? -32.312 41.875 33.188 1 30.19 129 SER A O 1
ATOM 995 N N . THR A 1 130 ? -30.719 41.219 34.5 1 30.17 130 THR A N 1
ATOM 996 C CA . THR A 1 130 ? -31.469 42.156 35.344 1 30.17 130 THR A CA 1
ATOM 997 C C . THR A 1 130 ? -31.375 43.562 34.812 1 30.17 130 THR A C 1
ATOM 999 O O . THR A 1 130 ? -32.312 44.375 35 1 30.17 130 THR A O 1
ATOM 1002 N N . ASN A 1 131 ? -30.172 44.156 34.688 1 27.66 131 ASN A N 1
ATOM 1003 C CA . ASN A 1 131 ? -30.109 45.594 34.969 1 27.66 131 ASN A CA 1
ATOM 1004 C C . ASN A 1 131 ? -30.531 46.406 33.75 1 27.66 131 ASN A C 1
ATOM 1006 O O . ASN A 1 131 ? -29.75 46.625 32.812 1 27.66 131 ASN A O 1
ATOM 1010 N N . LEU A 1 132 ? -31.719 46.219 33.125 1 26.41 132 LEU A N 1
ATOM 1011 C CA . LEU A 1 132 ? -32.281 47.031 32.094 1 26.41 132 LEU A CA 1
ATOM 1012 C C . LEU A 1 132 ? -32.25 48.5 32.469 1 26.41 132 LEU A C 1
ATOM 1014 O O . LEU A 1 132 ? -32.75 48.906 33.5 1 26.41 132 LEU A O 1
ATOM 1018 N N . PRO A 1 133 ? -31.109 49.25 32.156 1 27.88 133 PRO A N 1
ATOM 1019 C CA . PRO A 1 133 ? -31.109 50.656 32.531 1 27.88 133 PRO A CA 1
ATOM 1020 C C . PRO A 1 133 ? -32.25 51.438 31.906 1 27.88 133 PRO A C 1
ATOM 1022 O O . PRO A 1 133 ? -32.719 51.125 30.812 1 27.88 133 PRO A O 1
ATOM 1025 N N . ARG A 1 134 ? -33.312 51.906 32.625 1 27.66 134 ARG A N 1
ATOM 1026 C CA . ARG A 1 134 ? -34.469 52.781 32.344 1 27.66 134 ARG A CA 1
ATOM 1027 C C . ARG A 1 134 ? -34.031 54.062 31.641 1 27.66 134 ARG A C 1
ATOM 1029 O O . ARG A 1 134 ? -33.406 54.938 32.25 1 27.66 134 ARG A O 1
ATOM 1036 N N . VAL A 1 135 ? -33.438 54.062 30.453 1 26.2 135 VAL A N 1
ATOM 1037 C CA . VAL A 1 135 ? -33.031 55.312 29.766 1 26.2 135 VAL A CA 1
ATOM 1038 C C . VAL A 1 135 ? -34.25 56.25 29.641 1 26.2 135 VAL A C 1
ATOM 1040 O O . VAL A 1 135 ? -35.281 55.844 29.141 1 26.2 135 VAL A O 1
ATOM 1043 N N . MET A 1 136 ? -34.406 57.156 30.562 1 25.19 136 MET A N 1
ATOM 1044 C CA . MET A 1 136 ? -35.344 58.281 30.625 1 25.19 136 MET A CA 1
ATOM 1045 C C . MET A 1 136 ? -35.281 59.125 29.344 1 25.19 136 MET A C 1
ATOM 1047 O O . MET A 1 136 ? -34.25 59.719 29.031 1 25.19 136 MET A O 1
ATOM 1051 N N . ILE A 1 137 ? -35.719 58.625 28.203 1 24.36 137 ILE A N 1
ATOM 1052 C CA . ILE A 1 137 ? -35.75 59.344 26.938 1 24.36 137 ILE A CA 1
ATOM 1053 C C . ILE A 1 137 ? -36.438 60.688 27.125 1 24.36 137 ILE A C 1
ATOM 1055 O O . ILE A 1 137 ? -37.625 60.75 27.469 1 24.36 137 ILE A O 1
ATOM 1059 N N . SER A 1 138 ? -35.75 61.656 27.766 1 23.62 138 SER A N 1
ATOM 1060 C CA . SER A 1 138 ? -36.281 63 27.875 1 23.62 138 SER A CA 1
ATOM 1061 C C . SER A 1 138 ? -36.594 63.594 26.5 1 23.62 138 SER A C 1
ATOM 1063 O O . SER A 1 138 ? -35.75 63.562 25.594 1 23.62 138 SER A O 1
ATOM 1065 N N . ALA A 1 139 ? -37.844 63.5 26.031 1 26.45 139 ALA A N 1
ATOM 1066 C CA . ALA A 1 139 ? -38.5 64.062 24.828 1 26.45 139 ALA A CA 1
ATOM 1067 C C . ALA A 1 139 ? -38.156 65.5 24.641 1 26.45 139 ALA A C 1
ATOM 1069 O O . ALA A 1 139 ? -38.562 66.375 25.422 1 26.45 139 ALA A O 1
ATOM 1070 N N . ALA A 1 140 ? -36.844 65.812 24.281 1 29.27 140 ALA A N 1
ATOM 1071 C CA . ALA A 1 140 ? -36.5 67.188 24.016 1 29.27 140 ALA A CA 1
ATOM 1072 C C . ALA A 1 140 ? -37.375 67.812 22.906 1 29.27 140 ALA A C 1
ATOM 1074 O O . ALA A 1 140 ? -37.594 67.125 21.875 1 29.27 140 ALA A O 1
ATOM 1075 N N . ARG A 1 141 ? -38.25 68.75 23.156 1 26.8 141 ARG A N 1
ATOM 1076 C CA . ARG A 1 141 ? -39.25 69.5 22.391 1 26.8 141 ARG A CA 1
ATOM 1077 C C . ARG A 1 141 ? -38.594 70.25 21.25 1 26.8 141 ARG A C 1
ATOM 1079 O O . ARG A 1 141 ? -37.562 70.938 21.438 1 26.8 141 ARG A O 1
ATOM 1086 N N . PRO A 1 142 ? -38.75 69.875 19.969 1 26.16 142 PRO A N 1
ATOM 1087 C CA . PRO A 1 142 ? -38.25 70.5 18.75 1 26.16 142 PRO A CA 1
ATOM 1088 C C . PRO A 1 142 ? -38.594 72 18.641 1 26.16 142 PRO A C 1
ATOM 1090 O O . PRO A 1 142 ? -39.75 72.375 18.828 1 26.16 142 PRO A O 1
ATOM 1093 N N . SER A 1 143 ? -37.969 72.875 19.281 1 25.97 143 SER A N 1
ATOM 1094 C CA . SER A 1 143 ? -38.312 74.312 19.156 1 25.97 143 SER A CA 1
ATOM 1095 C C . SER A 1 143 ? -38.25 74.75 17.703 1 25.97 143 SER A C 1
ATOM 1097 O O . SER A 1 143 ? -37.25 74.5 17.016 1 25.97 143 SER A O 1
ATOM 1099 N N . PHE A 1 144 ? -39.312 74.875 16.953 1 27.38 144 PHE A N 1
AT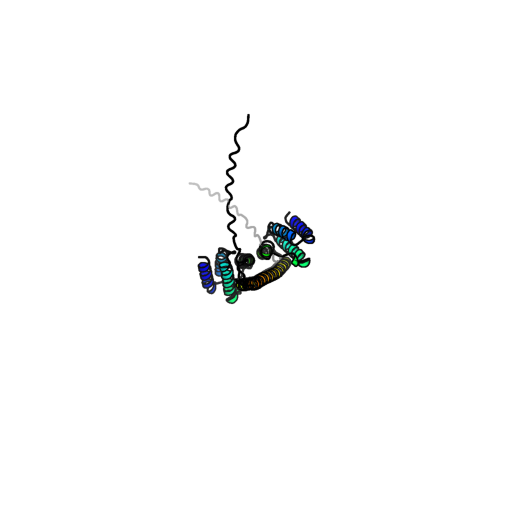OM 1100 C CA . PHE A 1 144 ? -39.656 75.312 15.602 1 27.38 144 PHE A CA 1
ATOM 1101 C C . PHE A 1 144 ? -39.219 76.75 15.383 1 27.38 144 PHE A C 1
ATOM 1103 O O . PHE A 1 144 ? -39.938 77.688 15.734 1 27.38 144 PHE A O 1
ATOM 1110 N N . SER A 1 145 ? -38 77.188 15.711 1 24.45 145 SER A N 1
ATOM 1111 C CA . SER A 1 145 ? -37.812 78.625 15.516 1 24.45 145 SER A CA 1
ATOM 1112 C C . SER A 1 145 ? -37.938 79 14.047 1 24.45 145 SER A C 1
ATOM 1114 O O . SER A 1 145 ? -37.312 78.438 13.18 1 24.45 145 SER A O 1
ATOM 1116 N N . ASN A 1 146 ? -39.062 79.625 13.562 1 24.06 146 ASN A N 1
ATOM 1117 C CA . ASN A 1 146 ? -39.594 80.188 12.344 1 24.06 146 ASN A CA 1
ATOM 1118 C C . ASN A 1 146 ? -38.75 81.375 11.883 1 24.06 146 ASN A C 1
ATOM 1120 O O . ASN A 1 146 ? -39.219 82.188 11.102 1 24.06 146 ASN A O 1
ATOM 1124 N N . ASP A 1 147 ? -37.5 81.625 12.156 1 25.45 147 ASP A N 1
ATOM 1125 C CA . ASP A 1 147 ? -37 82.938 11.836 1 25.45 147 ASP A CA 1
ATOM 1126 C C . ASP A 1 147 ? -37.031 83.188 10.328 1 25.45 147 ASP A C 1
ATOM 1128 O O . ASP A 1 147 ? -36.375 82.5 9.562 1 25.45 147 ASP A O 1
ATOM 1132 N N . SER A 1 148 ? -38.219 83.625 9.719 1 26.03 148 SER A N 1
ATOM 1133 C CA . SER A 1 148 ? -38.469 84.188 8.375 1 26.03 148 SER A CA 1
ATOM 1134 C C . SER A 1 148 ? -37.562 85.375 8.078 1 26.03 148 SER A C 1
ATOM 1136 O O . SER A 1 148 ? -37.844 86.5 8.492 1 26.03 148 SER A O 1
ATOM 1138 N N . ARG A 1 149 ? -36.25 85.312 8.148 1 27.58 149 ARG A N 1
ATOM 1139 C CA . ARG A 1 149 ? -35.438 86.5 7.844 1 27.58 149 ARG A CA 1
ATOM 1140 C C . ARG A 1 149 ? -35.719 86.938 6.426 1 27.58 149 ARG A C 1
ATOM 1142 O O . ARG A 1 149 ? -35.719 86.188 5.48 1 27.58 149 ARG A O 1
ATOM 1149 N N . TYR A 1 150 ? -36.438 88.125 6.25 1 28.7 150 TYR A N 1
ATOM 1150 C CA . TYR A 1 150 ? -36.719 89.125 5.203 1 28.7 150 TYR A CA 1
ATOM 1151 C C . TYR A 1 150 ? -35.469 89.375 4.363 1 28.7 150 TYR A C 1
ATOM 1153 O O . TYR A 1 150 ? -34.344 89.312 4.863 1 28.7 150 TYR A O 1
ATOM 1161 N N . VAL A 1 151 ? -35.562 89.562 3.002 1 28.02 151 VAL A N 1
ATOM 1162 C CA . VAL A 1 151 ? -34.844 89.688 1.755 1 28.02 151 VAL A CA 1
ATOM 1163 C C . VAL A 1 151 ? -34.188 91.062 1.688 1 28.02 151 VAL A C 1
ATOM 1165 O O . VAL A 1 151 ? -34.906 92.125 1.785 1 28.02 151 VAL A O 1
ATOM 1168 N N . GLN A 1 152 ? -33.094 91.562 2.27 1 22.84 152 GLN A N 1
ATOM 1169 C CA . GLN A 1 152 ? -32.469 92.812 1.81 1 22.84 152 GLN A CA 1
ATOM 1170 C C . GLN A 1 152 ? -32.406 92.875 0.286 1 22.84 152 GLN A C 1
ATOM 1172 O O . GLN A 1 152 ? -32.531 91.812 -0.384 1 22.84 152 GLN A O 1
ATOM 1177 N N . ARG A 1 153 ? -31.312 93.812 -0.398 1 24.53 153 ARG A N 1
ATOM 1178 C CA . ARG A 1 153 ? -30.953 94.438 -1.68 1 24.53 153 ARG A CA 1
ATOM 1179 C C . ARG A 1 153 ? -30.609 93.375 -2.709 1 24.53 153 ARG A C 1
ATOM 1181 O O . ARG A 1 153 ? -29.906 92.375 -2.395 1 24.53 153 ARG A O 1
ATOM 1188 N N . ARG B 1 1 ? -25.031 0.144 -5.402 1 87.81 1 ARG B N 1
ATOM 1189 C CA . ARG B 1 1 ? -24.703 -0.775 -6.484 1 87.81 1 ARG B CA 1
ATOM 1190 C C . ARG B 1 1 ? -23.312 -1.372 -6.273 1 87.81 1 ARG B C 1
ATOM 1192 O O . ARG B 1 1 ? -23.141 -2.594 -6.285 1 87.81 1 ARG B O 1
ATOM 1199 N N . GLN B 1 2 ? -22.359 -0.614 -5.824 1 93.94 2 GLN B N 1
ATOM 1200 C CA . GLN B 1 2 ? -21.016 -1.171 -5.641 1 93.94 2 GLN B CA 1
ATOM 1201 C C . GLN B 1 2 ? -20.969 -2.07 -4.406 1 93.94 2 GLN B C 1
ATOM 1203 O O . GLN B 1 2 ? -20.281 -3.094 -4.41 1 93.94 2 GLN B O 1
ATOM 1208 N N . LEU B 1 3 ? -21.75 -1.758 -3.412 1 94.75 3 LEU B N 1
ATOM 1209 C CA . LEU B 1 3 ? -21.797 -2.578 -2.205 1 94.75 3 LEU B CA 1
ATOM 1210 C C . LEU B 1 3 ? -22.406 -3.943 -2.502 1 94.75 3 LEU B C 1
ATOM 1212 O O . LEU B 1 3 ? -21.953 -4.961 -1.98 1 94.75 3 LEU B O 1
ATOM 1216 N N . ASP B 1 4 ? -23.375 -3.934 -3.301 1 93.56 4 ASP B N 1
ATOM 1217 C CA . ASP B 1 4 ? -24 -5.191 -3.693 1 93.56 4 ASP B CA 1
ATOM 1218 C C . ASP B 1 4 ? -23.031 -6.07 -4.473 1 93.56 4 ASP B C 1
ATOM 1220 O O . ASP B 1 4 ? -22.969 -7.285 -4.262 1 93.56 4 ASP B O 1
ATOM 1224 N N . LEU B 1 5 ? -22.344 -5.453 -5.359 1 94.38 5 LEU B N 1
ATOM 1225 C CA . LEU B 1 5 ? -21.328 -6.184 -6.113 1 94.38 5 LEU B CA 1
ATOM 1226 C C . LEU B 1 5 ? -20.297 -6.812 -5.176 1 94.38 5 LEU B C 1
ATOM 1228 O O . LEU B 1 5 ? -20 -8.008 -5.281 1 94.38 5 LEU B O 1
ATOM 1232 N N . LEU B 1 6 ? -19.844 -6.035 -4.234 1 96.31 6 LEU B N 1
ATOM 1233 C CA . LEU B 1 6 ? -18.812 -6.52 -3.318 1 96.31 6 LEU B CA 1
ATOM 1234 C C . LEU B 1 6 ? -19.359 -7.641 -2.438 1 96.31 6 LEU B C 1
ATOM 1236 O O . LEU B 1 6 ? -18.641 -8.602 -2.137 1 96.31 6 LEU B O 1
ATOM 1240 N N . ALA B 1 7 ? -20.578 -7.52 -2.059 1 94.81 7 ALA B N 1
ATOM 1241 C CA . ALA B 1 7 ? -21.219 -8.586 -1.292 1 94.81 7 ALA B CA 1
ATOM 1242 C C . ALA B 1 7 ? -21.297 -9.875 -2.109 1 94.81 7 ALA B C 1
ATOM 1244 O O . ALA B 1 7 ? -21.062 -10.969 -1.59 1 94.81 7 ALA B O 1
ATOM 1245 N N . GLY B 1 8 ? -21.656 -9.703 -3.309 1 94.38 8 GLY B N 1
ATOM 1246 C CA . GLY B 1 8 ? -21.688 -10.844 -4.207 1 94.38 8 GLY B CA 1
ATOM 1247 C C . GLY B 1 8 ? -20.328 -11.484 -4.414 1 94.38 8 GLY B C 1
ATOM 1248 O O . GLY B 1 8 ? -20.203 -12.711 -4.398 1 94.38 8 GLY B O 1
ATOM 1249 N N . LEU B 1 9 ? -19.359 -10.695 -4.574 1 94.88 9 LEU B N 1
ATOM 1250 C CA . LEU B 1 9 ? -18 -11.195 -4.746 1 94.88 9 LEU B CA 1
ATOM 1251 C C . LEU B 1 9 ? -17.531 -11.93 -3.498 1 94.88 9 LEU B C 1
ATOM 1253 O O . LEU B 1 9 ? -16.859 -12.969 -3.598 1 94.88 9 LEU B O 1
ATOM 1257 N N . ALA B 1 10 ? -17.891 -11.422 -2.352 1 94.25 10 ALA B N 1
ATOM 1258 C CA . ALA B 1 10 ? -17.547 -12.062 -1.091 1 94.25 10 ALA B CA 1
ATOM 1259 C C . ALA B 1 10 ? -18.141 -13.461 -1 1 94.25 10 ALA B C 1
ATOM 1261 O O . ALA B 1 10 ? -17.453 -14.422 -0.642 1 94.25 10 ALA B O 1
ATOM 1262 N N . ALA B 1 11 ? -19.328 -13.508 -1.373 1 93.44 11 ALA B N 1
ATOM 1263 C CA . ALA B 1 11 ? -20.016 -14.805 -1.344 1 93.44 11 ALA B CA 1
ATOM 1264 C C . ALA B 1 11 ? -19.406 -15.773 -2.348 1 93.44 11 ALA B C 1
ATOM 1266 O O . ALA B 1 11 ? -19.203 -16.953 -2.043 1 93.44 11 ALA B O 1
ATOM 1267 N N . LEU B 1 12 ? -19.078 -15.289 -3.516 1 93.12 12 LEU B N 1
ATOM 1268 C CA . LEU B 1 12 ? -18.484 -16.109 -4.574 1 93.12 12 LEU B CA 1
ATOM 1269 C C . LEU B 1 12 ? -17.094 -16.578 -4.188 1 93.12 12 LEU B C 1
ATOM 1271 O O . LEU B 1 12 ? -16.688 -17.688 -4.551 1 93.12 12 LEU B O 1
ATOM 1275 N N . SER B 1 13 ? -16.375 -15.758 -3.477 1 93.62 13 SER B N 1
ATOM 1276 C CA . SER B 1 13 ? -14.992 -16.062 -3.141 1 93.62 13 SER B CA 1
ATOM 1277 C C . SER B 1 13 ? -14.891 -17.344 -2.318 1 93.62 13 SER B C 1
ATOM 1279 O O . SER B 1 13 ? -13.891 -18.062 -2.395 1 93.62 13 SER B O 1
ATO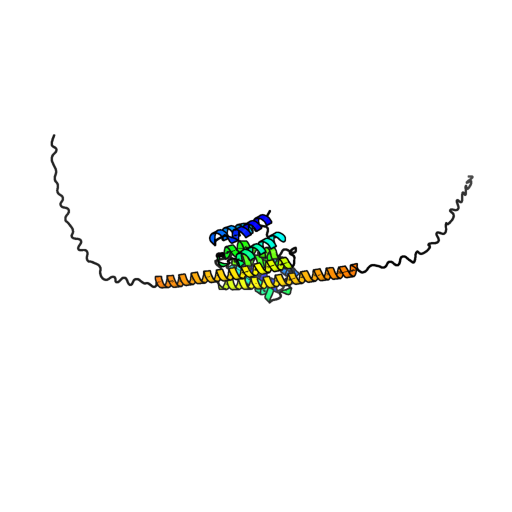M 1281 N N . ASP B 1 14 ? -15.945 -17.656 -1.548 1 91.94 14 ASP B N 1
ATOM 1282 C CA . ASP B 1 14 ? -15.945 -18.844 -0.695 1 91.94 14 ASP B CA 1
ATOM 1283 C C . ASP B 1 14 ? -15.867 -20.125 -1.529 1 91.94 14 ASP B C 1
ATOM 1285 O O . ASP B 1 14 ? -15.422 -21.172 -1.042 1 91.94 14 ASP B O 1
ATOM 1289 N N . ARG B 1 15 ? -16.25 -20.031 -2.748 1 90.31 15 ARG B N 1
ATOM 1290 C CA . ARG B 1 15 ? -16.344 -21.219 -3.596 1 90.31 15 ARG B CA 1
ATOM 1291 C C . ARG B 1 15 ? -15.289 -21.203 -4.691 1 90.31 15 ARG B C 1
ATOM 1293 O O . ARG B 1 15 ? -15.266 -22.094 -5.547 1 90.31 15 ARG B O 1
ATOM 1300 N N . CYS B 1 16 ? -14.516 -20.172 -4.664 1 90.75 16 CYS B N 1
ATOM 1301 C CA . CYS B 1 16 ? -13.547 -19.984 -5.746 1 90.75 16 CYS B CA 1
ATOM 1302 C C . CYS B 1 16 ? -12.273 -20.797 -5.477 1 90.75 16 CYS B C 1
ATOM 1304 O O . CYS B 1 16 ? -11.805 -20.844 -4.34 1 90.75 16 CYS B O 1
ATOM 1306 N N . ASP B 1 17 ? -11.891 -21.422 -6.555 1 88.94 17 ASP B N 1
ATOM 1307 C CA . ASP B 1 17 ? -10.531 -21.969 -6.523 1 88.94 17 ASP B CA 1
ATOM 1308 C C . ASP B 1 17 ? -9.508 -20.891 -6.891 1 88.94 17 ASP B C 1
ATOM 1310 O O . ASP B 1 17 ? -9.859 -19.719 -7.066 1 88.94 17 ASP B O 1
ATOM 1314 N N . ALA B 1 18 ? -8.242 -21.25 -7.008 1 87 18 ALA B N 1
ATOM 1315 C CA . ALA B 1 18 ? -7.156 -20.297 -7.25 1 87 18 ALA B CA 1
ATOM 1316 C C . ALA B 1 18 ? -7.336 -19.594 -8.586 1 87 18 ALA B C 1
ATOM 1318 O O . ALA B 1 18 ? -7.086 -18.391 -8.703 1 87 18 ALA B O 1
ATOM 1319 N N . ALA B 1 19 ? -7.84 -20.328 -9.531 1 86.12 19 ALA B N 1
ATOM 1320 C CA . ALA B 1 19 ? -8.016 -19.734 -10.852 1 86.12 19 ALA B CA 1
ATOM 1321 C C . ALA B 1 19 ? -9.195 -18.766 -1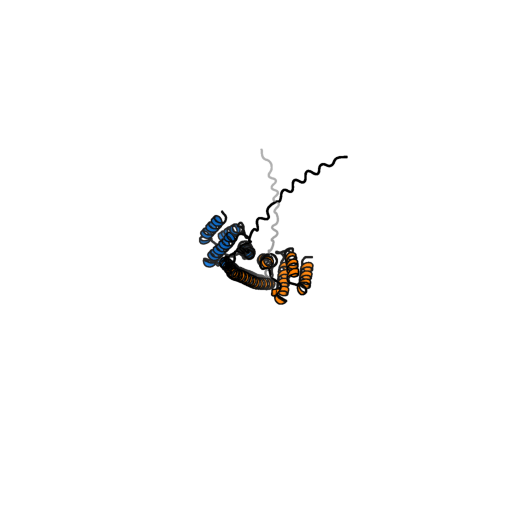0.875 1 86.12 19 ALA B C 1
ATOM 1323 O O . ALA B 1 19 ? -9.102 -17.672 -11.438 1 86.12 19 ALA B O 1
ATOM 1324 N N . SER B 1 20 ? -10.211 -19.094 -10.234 1 90 20 SER B N 1
ATOM 1325 C CA . SER B 1 20 ? -11.43 -18.297 -10.227 1 90 20 SER B CA 1
ATOM 1326 C C . SER B 1 20 ? -11.266 -17.047 -9.375 1 90 20 SER B C 1
ATOM 1328 O O . SER B 1 20 ? -11.844 -16 -9.68 1 90 20 SER B O 1
ATOM 1330 N N . ILE B 1 21 ? -10.5 -17.141 -8.383 1 92.44 21 ILE B N 1
ATOM 1331 C CA . ILE B 1 21 ? -10.336 -16.016 -7.465 1 92.44 21 ILE B CA 1
ATOM 1332 C C . ILE B 1 21 ? -9.633 -14.875 -8.18 1 92.44 21 ILE B C 1
ATOM 1334 O O . ILE B 1 21 ? -9.914 -13.703 -7.918 1 92.44 21 ILE B O 1
ATOM 1338 N N . GLN B 1 22 ? -8.812 -15.164 -9.125 1 87.75 22 GLN B N 1
ATOM 1339 C CA . GLN B 1 22 ? -8.117 -14.133 -9.883 1 87.75 22 GLN B CA 1
ATOM 1340 C C . GLN B 1 22 ? -9.102 -13.273 -10.672 1 87.75 22 GLN B C 1
ATOM 1342 O O . GLN B 1 22 ? -8.938 -12.055 -10.758 1 87.75 22 GLN B O 1
ATOM 1347 N N . GLN B 1 23 ? -10.039 -13.953 -11.195 1 87.94 23 GLN B N 1
ATOM 1348 C CA . GLN B 1 23 ? -11.07 -13.227 -11.938 1 87.94 23 GLN B CA 1
ATOM 1349 C C . GLN B 1 23 ? -11.906 -12.359 -11 1 87.94 23 GLN B C 1
ATOM 1351 O O . GLN B 1 23 ? -12.266 -11.227 -11.344 1 87.94 23 GLN B O 1
ATOM 1356 N N . LEU B 1 24 ? -12.117 -12.922 -9.922 1 92.19 24 LEU B N 1
ATOM 1357 C CA . LEU B 1 24 ? -12.906 -12.211 -8.922 1 92.19 24 LEU B CA 1
ATOM 1358 C C . LEU B 1 24 ? -12.18 -10.953 -8.461 1 92.19 24 LEU B C 1
ATOM 1360 O O . LEU B 1 24 ? -12.797 -9.891 -8.32 1 92.19 24 LEU B O 1
ATOM 1364 N N . LEU B 1 25 ? -10.906 -10.992 -8.289 1 93.12 25 LEU B N 1
ATOM 1365 C CA . LEU B 1 25 ? -10.102 -9.875 -7.809 1 93.12 25 LEU B CA 1
ATOM 1366 C C . LEU B 1 25 ? -10.156 -8.703 -8.789 1 93.12 25 LEU B C 1
ATOM 1368 O O . LEU B 1 25 ? -10.227 -7.547 -8.375 1 93.12 25 LEU B O 1
ATOM 1372 N N . SER B 1 26 ? -10.188 -9.031 -10.039 1 91.81 26 SER B N 1
ATOM 1373 C CA . SER B 1 26 ? -10.234 -7.98 -11.047 1 91.81 26 SER B CA 1
ATOM 1374 C C . SER B 1 26 ? -11.523 -7.176 -10.953 1 91.81 26 SER B C 1
ATOM 1376 O O . SER B 1 26 ? -11.539 -5.98 -11.242 1 91.81 26 SER B O 1
ATOM 1378 N N . CYS B 1 27 ? -12.539 -7.816 -10.5 1 93 27 CYS B N 1
ATOM 1379 C CA . CYS B 1 27 ? -13.828 -7.156 -10.344 1 93 27 CYS B CA 1
ATOM 1380 C C . CYS B 1 27 ? -13.828 -6.223 -9.141 1 93 27 CYS B C 1
ATOM 1382 O O . CYS B 1 27 ? -14.516 -5.199 -9.141 1 93 27 CYS B O 1
ATOM 1384 N N . VAL B 1 28 ? -13.07 -6.477 -8.141 1 94.06 28 VAL B N 1
ATOM 1385 C CA . VAL B 1 28 ? -12.992 -5.664 -6.926 1 94.06 28 VAL B CA 1
ATOM 1386 C C . VAL B 1 28 ? -12.438 -4.285 -7.266 1 94.06 28 VAL B C 1
ATOM 1388 O O . VAL B 1 28 ? -12.922 -3.27 -6.758 1 94.06 28 VAL B O 1
ATOM 1391 N N . SER B 1 29 ? -11.516 -4.266 -8.219 1 87.56 29 SER B N 1
ATOM 1392 C CA . SER B 1 29 ? -10.805 -3.033 -8.547 1 87.56 29 SER B CA 1
ATOM 1393 C C . SER B 1 29 ? -11.688 -2.08 -9.344 1 87.56 29 SER B C 1
ATOM 1395 O O . SER B 1 29 ? -11.367 -0.898 -9.484 1 87.56 29 SER B O 1
ATOM 1397 N N . LEU B 1 30 ? -12.805 -2.586 -9.789 1 89.94 30 LEU B N 1
ATOM 1398 C CA . LEU B 1 30 ? -13.742 -1.744 -10.516 1 89.94 30 LEU B CA 1
ATOM 1399 C C . LEU B 1 30 ? -14.508 -0.831 -9.562 1 89.94 30 LEU B C 1
ATOM 1401 O O . LEU B 1 30 ? -15.094 0.166 -9.992 1 89.94 30 LEU B O 1
ATOM 1405 N N . CYS B 1 31 ? -14.516 -1.209 -8.352 1 94.31 31 CYS B N 1
ATOM 1406 C CA . CYS B 1 31 ? -15.203 -0.402 -7.352 1 94.31 31 CYS B CA 1
ATOM 1407 C C . CYS B 1 31 ? -14.352 0.791 -6.934 1 94.31 31 CYS B C 1
ATOM 1409 O O . CYS B 1 31 ? -13.125 0.762 -7.07 1 94.31 31 CYS B O 1
ATOM 1411 N N . SER B 1 32 ? -15.047 1.756 -6.465 1 92.94 32 SER B N 1
ATOM 1412 C CA . SER B 1 32 ? -14.367 2.988 -6.074 1 92.94 32 SER B CA 1
ATOM 1413 C C . SER B 1 32 ? -13.305 2.723 -5.012 1 92.94 32 SER B C 1
ATOM 1415 O O . SER B 1 32 ? -13.508 1.905 -4.113 1 92.94 32 SER B O 1
ATOM 1417 N N . ALA B 1 33 ? -12.273 3.486 -5.145 1 92.44 33 ALA B N 1
ATOM 1418 C CA . ALA B 1 33 ? -11.227 3.418 -4.129 1 92.44 33 ALA B CA 1
ATOM 1419 C C . ALA B 1 33 ? -11.281 4.633 -3.207 1 92.44 33 ALA B C 1
ATOM 1421 O O . ALA B 1 33 ? -10.367 4.852 -2.406 1 92.44 33 ALA B O 1
ATOM 1422 N N . HIS B 1 34 ? -12.328 5.418 -3.277 1 93.75 34 HIS B N 1
ATOM 1423 C CA . HIS B 1 34 ? -12.281 6.707 -2.598 1 93.75 34 HIS B CA 1
ATOM 1424 C C . HIS B 1 34 ? -13.492 6.891 -1.687 1 93.75 34 HIS B C 1
ATOM 1426 O O . HIS B 1 34 ? -13.539 7.824 -0.882 1 93.75 34 HIS B O 1
ATOM 1432 N N . HIS B 1 35 ? -14.406 6.062 -1.767 1 96.31 35 HIS B N 1
ATOM 1433 C CA . HIS B 1 35 ? -15.586 6.164 -0.919 1 96.31 35 HIS B CA 1
ATOM 1434 C C . HIS B 1 35 ? -15.43 5.332 0.349 1 96.31 35 HIS B C 1
ATOM 1436 O O . HIS B 1 35 ? -15.172 4.129 0.279 1 96.31 35 HIS B O 1
ATOM 1442 N N . PRO B 1 36 ? -15.68 5.953 1.471 1 97 36 PRO B N 1
ATOM 1443 C CA . PRO B 1 36 ? -15.344 5.289 2.732 1 97 36 PRO B CA 1
ATOM 1444 C C . PRO B 1 36 ? -16.062 3.953 2.904 1 97 36 PRO B C 1
ATOM 1446 O O . PRO B 1 36 ? -15.453 2.979 3.361 1 97 36 PRO B O 1
ATOM 1449 N N . VAL B 1 37 ? -17.344 3.922 2.57 1 97 37 VAL B N 1
ATOM 1450 C CA . VAL B 1 37 ? -18.109 2.695 2.764 1 97 37 VAL B CA 1
ATO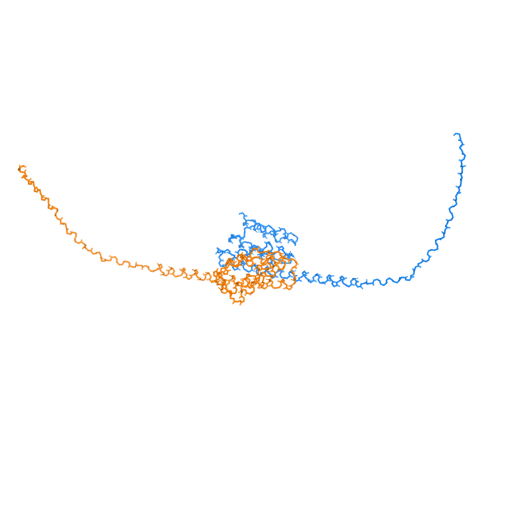M 1451 C C . VAL B 1 37 ? -17.594 1.609 1.82 1 97 37 VAL B C 1
ATOM 1453 O O . VAL B 1 37 ? -17.547 0.433 2.188 1 97 37 VAL B O 1
ATOM 1456 N N . ILE B 1 38 ? -17.234 1.957 0.626 1 98 38 ILE B N 1
ATOM 1457 C CA . ILE B 1 38 ? -16.734 1.009 -0.358 1 98 38 ILE B CA 1
ATOM 1458 C C . ILE B 1 38 ? -15.336 0.536 0.053 1 9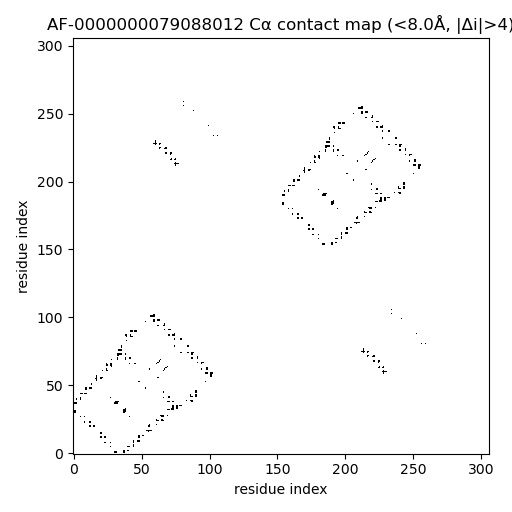8 38 ILE B C 1
ATOM 1460 O O . ILE B 1 38 ? -15.023 -0.651 -0.056 1 98 38 ILE B O 1
ATOM 1464 N N . ILE B 1 39 ? -14.5 1.438 0.498 1 98.19 39 ILE B N 1
ATOM 1465 C CA . ILE B 1 39 ? -13.164 1.115 0.98 1 98.19 39 ILE B CA 1
ATOM 1466 C C . ILE B 1 39 ? -13.258 0.064 2.084 1 98.19 39 ILE B C 1
ATOM 1468 O O . ILE B 1 39 ? -12.547 -0.946 2.047 1 98.19 39 ILE B O 1
ATOM 1472 N N . HIS B 1 40 ? -14.125 0.32 2.961 1 98.38 40 HIS B N 1
ATOM 1473 C CA . HIS B 1 40 ? -14.281 -0.606 4.078 1 98.38 40 HIS B CA 1
ATOM 1474 C C . HIS B 1 40 ? -14.797 -1.96 3.6 1 98.38 40 HIS B C 1
ATOM 1476 O O . HIS B 1 40 ? -14.336 -3.004 4.066 1 98.38 40 HIS B O 1
ATOM 1482 N N . ALA B 1 41 ? -15.719 -1.91 2.703 1 97.94 41 ALA B N 1
ATOM 1483 C CA . ALA B 1 41 ? -16.25 -3.156 2.164 1 97.94 41 ALA B CA 1
ATOM 1484 C C . ALA B 1 41 ? -15.164 -3.971 1.473 1 97.94 41 ALA B C 1
ATOM 1486 O O . ALA B 1 41 ? -15.133 -5.199 1.58 1 97.94 41 ALA B O 1
ATOM 1487 N N . LYS B 1 42 ? -14.297 -3.326 0.723 1 98 42 LYS B N 1
ATOM 1488 C CA . LYS B 1 42 ? -13.164 -4.012 0.102 1 98 42 LYS B CA 1
ATOM 1489 C C . LYS B 1 42 ? -12.266 -4.656 1.154 1 98 42 LYS B C 1
ATOM 1491 O O . LYS B 1 42 ? -11.789 -5.777 0.97 1 98 42 LYS B O 1
ATOM 1496 N N . SER B 1 43 ? -12.016 -3.916 2.191 1 98.12 43 SER B N 1
ATOM 1497 C CA . SER B 1 43 ? -11.211 -4.449 3.287 1 98.12 43 SER B CA 1
ATOM 1498 C C . SER B 1 43 ? -11.852 -5.699 3.881 1 98.12 43 SER B C 1
ATOM 1500 O O . SER B 1 43 ? -11.156 -6.684 4.156 1 98.12 43 SER B O 1
ATOM 1502 N N . ARG B 1 44 ? -13.133 -5.719 4.09 1 97.06 44 ARG B N 1
ATOM 1503 C CA . ARG B 1 44 ? -13.844 -6.875 4.625 1 97.06 44 ARG B CA 1
ATOM 1504 C C . ARG B 1 44 ? -13.75 -8.062 3.676 1 97.06 44 ARG B C 1
ATOM 1506 O O . ARG B 1 44 ? -13.617 -9.211 4.117 1 97.06 44 ARG B O 1
ATOM 1513 N N . LEU B 1 45 ? -13.906 -7.77 2.473 1 96.75 45 LEU B N 1
ATOM 1514 C CA . LEU B 1 45 ? -13.773 -8.82 1.465 1 96.75 45 LEU B CA 1
ATOM 1515 C C . LEU B 1 45 ? -12.391 -9.461 1.533 1 96.75 45 LEU B C 1
ATOM 1517 O O . LEU B 1 45 ? -12.273 -10.688 1.492 1 96.75 45 LEU B O 1
ATOM 1521 N N . VAL B 1 46 ? -11.328 -8.641 1.628 1 96.5 46 VAL B N 1
ATOM 1522 C CA . VAL B 1 46 ? -9.961 -9.141 1.74 1 96.5 46 VAL B CA 1
ATOM 1523 C C . VAL B 1 46 ? -9.836 -10.031 2.971 1 96.5 46 VAL B C 1
ATOM 1525 O O . VAL B 1 46 ? -9.289 -11.133 2.889 1 96.5 46 VAL B O 1
ATOM 1528 N N . GLN B 1 47 ? -10.359 -9.586 4.047 1 96.38 47 GLN B N 1
ATOM 1529 C CA . GLN B 1 47 ? -10.297 -10.367 5.277 1 96.38 47 GLN B CA 1
ATOM 1530 C C . GLN B 1 47 ? -10.977 -11.719 5.109 1 96.38 47 GLN B C 1
ATOM 1532 O O . GLN B 1 47 ? -10.453 -12.742 5.551 1 96.38 47 GLN B O 1
ATOM 1537 N N . ARG B 1 48 ? -12.031 -11.68 4.52 1 95.56 48 ARG B N 1
ATOM 1538 C CA . ARG B 1 48 ? -12.766 -12.922 4.301 1 95.56 48 ARG B CA 1
ATOM 1539 C C . ARG B 1 48 ? -11.953 -13.891 3.449 1 95.56 48 ARG B C 1
ATOM 1541 O O . ARG B 1 48 ? -11.82 -15.07 3.793 1 95.56 48 ARG B O 1
ATOM 1548 N N . ILE B 1 49 ? -11.438 -13.406 2.338 1 95.06 49 ILE B N 1
ATOM 1549 C CA . ILE B 1 49 ? -10.695 -14.258 1.408 1 95.06 49 ILE B CA 1
ATOM 1550 C C . ILE B 1 49 ? -9.461 -14.828 2.105 1 95.06 49 ILE B C 1
ATOM 1552 O O . ILE B 1 49 ? -9.203 -16.031 2.021 1 95.06 49 ILE B O 1
ATOM 1556 N N . VAL B 1 50 ? -8.727 -14.016 2.822 1 94.06 50 VAL B N 1
ATOM 1557 C CA . VAL B 1 50 ? -7.457 -14.422 3.412 1 94.06 50 VAL B CA 1
ATOM 1558 C C . VAL B 1 50 ? -7.715 -15.352 4.598 1 94.06 50 VAL B C 1
ATOM 1560 O O . VAL B 1 50 ? -6.953 -16.297 4.832 1 94.06 50 VAL B O 1
ATOM 1563 N N . THR B 1 51 ? -8.719 -15.078 5.344 1 91 51 THR B N 1
ATOM 1564 C CA . THR B 1 51 ? -9.047 -15.922 6.492 1 91 51 THR B CA 1
ATOM 1565 C C . THR B 1 51 ? -9.531 -17.297 6.035 1 91 51 THR B C 1
ATOM 1567 O O . THR B 1 51 ? -9.266 -18.297 6.691 1 91 51 THR B O 1
ATOM 1570 N N . ARG B 1 52 ? -10.219 -17.328 4.973 1 89.75 52 ARG B N 1
ATOM 1571 C CA . ARG B 1 52 ? -10.734 -18.594 4.484 1 89.75 52 ARG B CA 1
ATOM 1572 C C . ARG B 1 52 ? -9.617 -19.469 3.92 1 89.75 52 ARG B C 1
ATOM 1574 O O . ARG B 1 52 ? -9.477 -20.641 4.293 1 89.75 52 ARG B O 1
ATOM 1581 N N . ASP B 1 53 ? -8.852 -18.906 2.984 1 90.12 53 ASP B N 1
ATOM 1582 C CA . ASP B 1 53 ? -7.785 -19.672 2.367 1 90.12 53 ASP B CA 1
ATOM 1583 C C . ASP B 1 53 ? -6.824 -18.781 1.595 1 90.12 53 ASP B C 1
ATOM 1585 O O . ASP B 1 53 ? -6.984 -18.578 0.389 1 90.12 53 ASP B O 1
ATOM 1589 N N . PRO B 1 54 ? -5.777 -18.391 2.262 1 85 54 PRO B N 1
ATOM 1590 C CA . PRO B 1 54 ? -4.84 -17.469 1.597 1 85 54 PRO B CA 1
ATOM 1591 C C . PRO B 1 54 ? -4.062 -18.156 0.47 1 85 54 PRO B C 1
ATOM 1593 O O . PRO B 1 54 ? -3.553 -17.469 -0.425 1 85 54 PRO B O 1
ATOM 1596 N N . VAL B 1 55 ? -4.039 -19.422 0.516 1 87.5 55 VAL B N 1
ATOM 1597 C CA . VAL B 1 55 ? -3.215 -20.172 -0.429 1 87.5 55 VAL B CA 1
ATOM 1598 C C . VAL B 1 55 ? -3.809 -20.062 -1.832 1 87.5 55 VAL B C 1
ATOM 1600 O O . VAL B 1 55 ? -3.119 -20.297 -2.826 1 87.5 55 VAL B O 1
ATOM 1603 N N . ARG B 1 56 ? -5.07 -19.672 -1.826 1 90.62 56 ARG B N 1
ATOM 1604 C CA . ARG B 1 56 ? -5.715 -19.531 -3.127 1 90.62 56 ARG B CA 1
ATOM 1605 C C . ARG B 1 56 ? -5.18 -18.312 -3.873 1 90.62 56 ARG B C 1
ATOM 1607 O O . ARG B 1 56 ? -5.34 -18.203 -5.09 1 90.62 56 ARG B O 1
ATOM 1614 N N . MET B 1 57 ? -4.691 -17.375 -3.172 1 91.25 57 MET B N 1
ATOM 1615 C CA . MET B 1 57 ? -4.07 -16.203 -3.787 1 91.25 57 MET B CA 1
ATOM 1616 C C . MET B 1 57 ? -2.621 -16.484 -4.168 1 91.25 57 MET B C 1
ATOM 1618 O O . MET B 1 57 ? -1.732 -16.453 -3.314 1 91.25 57 MET B O 1
ATOM 1622 N N . LYS B 1 58 ? -2.4 -16.656 -5.445 1 91.75 58 LYS B N 1
ATOM 1623 C CA . LYS B 1 58 ? -1.107 -17.188 -5.855 1 91.75 58 LYS B CA 1
ATOM 1624 C C . LYS B 1 58 ? -0.283 -16.141 -6.594 1 91.75 58 LYS B C 1
ATOM 1626 O O . LYS B 1 58 ? 0.925 -16.312 -6.777 1 91.75 58 LYS B O 1
ATOM 1631 N N . ASP B 1 59 ? -0.951 -15.148 -7.051 1 92.88 59 ASP B N 1
ATOM 1632 C CA . ASP B 1 59 ? -0.264 -14.164 -7.879 1 92.88 59 ASP B CA 1
ATOM 1633 C C . ASP B 1 59 ? -0.097 -12.844 -7.133 1 92.88 59 ASP B C 1
ATOM 1635 O O . ASP B 1 59 ? -1.038 -12.055 -7.047 1 92.88 59 ASP B O 1
ATOM 1639 N N . ALA B 1 60 ? 1.116 -12.602 -6.762 1 94.69 60 ALA B N 1
ATOM 1640 C CA . ALA B 1 60 ? 1.433 -11.406 -5.992 1 94.69 60 ALA B CA 1
ATOM 1641 C C . ALA B 1 60 ? 1.052 -10.141 -6.766 1 94.69 60 ALA B C 1
ATOM 1643 O O . ALA B 1 60 ? 0.573 -9.172 -6.176 1 94.69 60 ALA B O 1
ATOM 1644 N N . SER B 1 61 ? 1.308 -10.188 -8.062 1 94.12 61 SER B N 1
ATOM 1645 C CA . SER B 1 61 ? 1.008 -9.016 -8.875 1 94.12 61 SER B CA 1
ATOM 1646 C C . SER B 1 61 ? -0.483 -8.695 -8.859 1 94.12 61 SER B C 1
ATOM 1648 O O . SER B 1 61 ? -0.874 -7.535 -8.719 1 94.12 61 SER B O 1
ATOM 1650 N N . GLN B 1 62 ? -1.299 -9.711 -8.961 1 93.69 62 GLN B N 1
ATOM 1651 C CA . GLN B 1 62 ? -2.744 -9.516 -8.953 1 93.69 62 GLN B CA 1
ATOM 1652 C C . GLN B 1 62 ? -3.223 -9.031 -7.586 1 93.69 62 GLN B C 1
ATOM 1654 O O . GLN B 1 62 ? -4.109 -8.18 -7.5 1 93.69 62 GLN B O 1
ATOM 1659 N N . VAL B 1 63 ? -2.629 -9.531 -6.551 1 96.12 63 VAL B N 1
ATOM 1660 C CA . VAL B 1 63 ? -2.959 -9.109 -5.195 1 96.12 63 VAL B CA 1
ATOM 1661 C C . VAL B 1 63 ? -2.611 -7.637 -5.012 1 96.12 63 VAL B C 1
ATOM 1663 O O . VAL B 1 63 ? -3.402 -6.871 -4.461 1 96.12 63 VAL B O 1
ATOM 1666 N N . CYS B 1 64 ? -1.462 -7.219 -5.5 1 96.69 64 CYS B N 1
ATOM 1667 C CA . CYS B 1 64 ? -1.009 -5.84 -5.375 1 96.69 64 CYS B CA 1
ATOM 1668 C C . CYS B 1 64 ? -1.937 -4.891 -6.125 1 96.69 64 CYS B C 1
ATOM 1670 O O . CYS B 1 64 ? -2.402 -3.898 -5.562 1 96.69 64 CYS B O 1
ATOM 1672 N N . VAL B 1 65 ? -2.273 -5.262 -7.328 1 94.75 65 VAL B N 1
ATOM 1673 C CA . VAL B 1 65 ? -2.969 -4.352 -8.234 1 94.75 65 VAL B CA 1
ATOM 1674 C C . VAL B 1 65 ? -4.445 -4.273 -7.848 1 94.75 65 VAL B C 1
ATOM 1676 O O . VAL B 1 65 ? -5.023 -3.184 -7.805 1 94.75 65 VAL B O 1
ATOM 1679 N N . HIS B 1 66 ? -5.012 -5.367 -7.449 1 95.31 66 HIS B N 1
ATOM 1680 C CA . HIS B 1 66 ? -6.469 -5.391 -7.379 1 95.31 66 HIS B CA 1
ATOM 1681 C C . HIS B 1 66 ? -6.953 -5.312 -5.934 1 95.31 66 HIS B C 1
ATOM 1683 O O . HIS B 1 66 ? -8.125 -5.023 -5.68 1 95.31 66 HIS B O 1
ATOM 1689 N N . LEU B 1 67 ? -6.137 -5.582 -5 1 96.56 67 LEU B N 1
ATOM 1690 C CA . LEU B 1 67 ? -6.566 -5.555 -3.607 1 96.56 67 LEU B CA 1
ATOM 1691 C C . LEU B 1 67 ? -5.758 -4.539 -2.809 1 96.56 67 LEU B C 1
ATOM 1693 O O . LEU B 1 67 ? -6.312 -3.564 -2.291 1 96.56 67 LEU B O 1
ATOM 1697 N N . LEU B 1 68 ? -4.484 -4.719 -2.826 1 97.56 68 LEU B N 1
ATOM 1698 C CA . LEU B 1 68 ? -3.607 -3.916 -1.98 1 97.56 68 LEU B CA 1
ATOM 1699 C C . LEU B 1 68 ? -3.635 -2.451 -2.404 1 97.56 68 LEU B C 1
ATOM 1701 O O . LEU B 1 68 ? -3.854 -1.564 -1.574 1 97.56 68 LEU B O 1
ATOM 1705 N N . ASN B 1 69 ? -3.467 -2.193 -3.707 1 95.75 69 ASN B N 1
ATOM 1706 C CA . ASN B 1 69 ? -3.375 -0.83 -4.215 1 95.75 69 ASN B CA 1
ATOM 1707 C C . ASN B 1 69 ? -4.648 -0.038 -3.926 1 95.75 69 ASN B C 1
ATOM 1709 O O . ASN B 1 69 ? -4.59 1.066 -3.383 1 95.75 69 ASN B O 1
ATOM 1713 N N . PRO B 1 70 ? -5.785 -0.526 -4.23 1 96.25 70 PRO B N 1
ATOM 1714 C CA . PRO B 1 70 ? -7 0.225 -3.916 1 96.25 70 PRO B CA 1
ATOM 1715 C C . PRO B 1 70 ? -7.145 0.517 -2.424 1 96.25 70 PRO B C 1
ATOM 1717 O O . PRO B 1 70 ? -7.613 1.593 -2.043 1 96.25 70 PRO B O 1
ATOM 1720 N N . LEU B 1 71 ? -6.773 -0.428 -1.58 1 97.94 71 LEU B N 1
ATOM 1721 C CA . LEU B 1 71 ? -6.887 -0.213 -0.142 1 97.94 71 LEU B CA 1
ATOM 1722 C C . LEU B 1 71 ? -5.91 0.859 0.327 1 97.94 71 LEU B C 1
ATOM 1724 O O . LEU B 1 71 ? -6.238 1.666 1.2 1 97.94 71 LEU B O 1
ATOM 1728 N N . VAL B 1 72 ? -4.762 0.886 -0.231 1 97.94 72 VAL B N 1
ATOM 1729 C CA . VAL B 1 72 ? -3.768 1.897 0.113 1 97.94 72 VAL B CA 1
ATOM 1730 C C . VAL B 1 72 ? -4.27 3.279 -0.3 1 97.94 72 VAL B C 1
ATOM 1732 O O . VAL B 1 72 ? -4.148 4.242 0.458 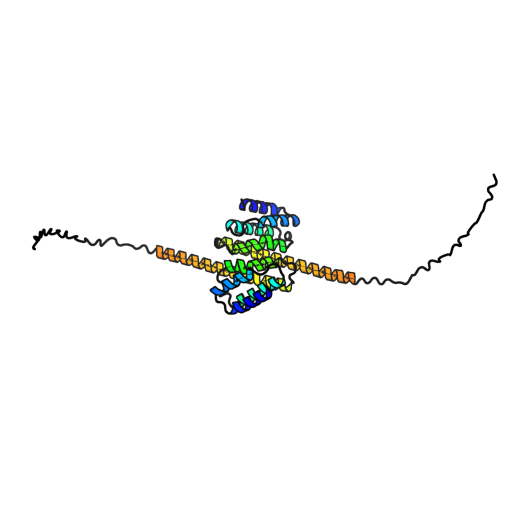1 97.94 72 VAL B O 1
ATOM 1735 N N . ILE B 1 73 ? -4.809 3.357 -1.49 1 96.38 73 ILE B N 1
ATOM 1736 C CA . ILE B 1 73 ? -5.445 4.605 -1.9 1 96.38 73 ILE B CA 1
ATOM 1737 C C . ILE B 1 73 ? -6.531 4.984 -0.897 1 96.38 73 ILE B C 1
ATOM 1739 O O . ILE B 1 73 ? -6.645 6.148 -0.508 1 96.38 73 ILE B O 1
ATOM 1743 N N . GLY B 1 74 ? -7.254 4.027 -0.459 1 97.69 74 GLY B N 1
ATOM 1744 C CA . GLY B 1 74 ? -8.336 4.238 0.494 1 97.69 74 GLY B CA 1
ATOM 1745 C C . GLY B 1 74 ? -7.859 4.805 1.818 1 97.69 74 GLY B C 1
ATOM 1746 O O . GLY B 1 74 ? -8.602 5.508 2.5 1 97.69 74 GLY B O 1
ATOM 1747 N N . LEU B 1 75 ? -6.664 4.539 2.17 1 97.94 75 LEU B N 1
ATOM 1748 C CA . LEU B 1 75 ? -6.105 5.035 3.424 1 97.94 75 LEU B CA 1
ATOM 1749 C C . LEU B 1 75 ? -6.012 6.559 3.416 1 97.94 75 LEU B C 1
ATOM 1751 O O . LEU B 1 75 ? -5.906 7.184 4.473 1 97.94 75 LEU B O 1
ATOM 1755 N N . SER B 1 76 ? -6.039 7.145 2.252 1 95.94 76 SER B N 1
ATOM 1756 C CA . SER B 1 76 ? -5.957 8.594 2.139 1 95.94 76 SER B CA 1
ATOM 1757 C C . SER B 1 76 ? -7.312 9.25 2.373 1 95.94 76 SER B C 1
ATOM 1759 O O . SER B 1 76 ? -7.414 10.477 2.459 1 95.94 76 SER B O 1
ATOM 1761 N N . CYS B 1 77 ? -8.32 8.422 2.447 1 96.62 77 CYS B N 1
ATOM 1762 C CA . CYS B 1 77 ? -9.68 8.938 2.617 1 96.62 77 CYS B CA 1
ATOM 1763 C C . CYS B 1 77 ? -9.875 9.5 4.02 1 96.62 77 CYS B C 1
ATOM 1765 O O . CYS B 1 77 ? -9.93 8.75 4.996 1 96.62 77 CYS B O 1
ATOM 1767 N N . LYS B 1 78 ? -10.109 10.773 4.129 1 93.44 78 LYS B N 1
ATOM 1768 C CA . LYS B 1 78 ? -10.211 11.469 5.406 1 93.44 78 LYS B CA 1
ATOM 1769 C C . LYS B 1 78 ? -11.539 11.164 6.098 1 93.44 78 LYS B C 1
ATOM 1771 O O . LYS B 1 78 ? -11.664 11.344 7.312 1 93.44 78 LYS B O 1
ATOM 1776 N N . GLU B 1 79 ? -12.43 10.648 5.344 1 95 79 GLU B N 1
ATOM 1777 C CA . GLU B 1 79 ? -13.773 10.422 5.863 1 95 79 GLU B CA 1
ATOM 1778 C C . GLU B 1 79 ? -13.891 9.039 6.508 1 95 79 GLU B C 1
ATOM 1780 O O . GLU B 1 79 ? -14.922 8.711 7.098 1 95 79 GLU B O 1
ATOM 1785 N N . LEU B 1 80 ? -12.844 8.281 6.41 1 96.5 80 LEU B N 1
ATOM 1786 C CA . LEU B 1 80 ? -12.867 6.992 7.098 1 96.5 80 LEU B CA 1
ATOM 1787 C C . LEU B 1 80 ? -12.93 7.188 8.609 1 96.5 80 LEU B C 1
ATOM 1789 O O . LEU B 1 80 ? -12.156 7.957 9.172 1 96.5 80 LEU B O 1
ATOM 1793 N N . SER B 1 81 ? -13.875 6.523 9.211 1 95.75 81 SER B N 1
ATOM 1794 C CA . SER B 1 81 ? -13.82 6.504 10.664 1 95.75 81 SER B CA 1
ATOM 1795 C C . SER B 1 81 ? -12.539 5.855 11.164 1 95.75 81 SER B C 1
ATOM 1797 O O . SER B 1 81 ? -11.898 5.09 10.438 1 95.75 81 SER B O 1
ATOM 1799 N N . SER B 1 82 ? -12.203 6.148 12.398 1 95.44 82 SER B N 1
ATOM 1800 C CA . SER B 1 82 ? -11.008 5.547 12.977 1 95.44 82 SER B CA 1
ATOM 1801 C C . SER B 1 82 ? -11.094 4.023 12.969 1 95.44 82 SER B C 1
ATOM 1803 O O . SER B 1 82 ? -10.117 3.344 12.648 1 95.44 82 SER B O 1
ATOM 1805 N N . ALA B 1 83 ? -12.25 3.551 13.289 1 96.75 83 ALA B N 1
ATOM 1806 C CA . ALA B 1 83 ? -12.438 2.104 13.312 1 96.75 83 ALA B CA 1
ATOM 1807 C C . ALA B 1 83 ? -12.289 1.503 11.922 1 96.75 83 ALA B C 1
ATOM 1809 O O . ALA B 1 83 ? -11.648 0.464 11.75 1 96.75 83 ALA B O 1
ATOM 1810 N N . HIS B 1 84 ? -12.914 2.119 10.977 1 97.94 84 HIS B N 1
ATOM 1811 C CA . HIS B 1 84 ? -12.789 1.636 9.609 1 97.94 84 HIS B CA 1
ATOM 1812 C C . HIS B 1 84 ? -11.352 1.744 9.109 1 97.94 84 HIS B C 1
ATOM 1814 O O . HIS B 1 84 ? -10.867 0.858 8.398 1 97.94 84 HIS B O 1
ATOM 1820 N N . PHE B 1 85 ? -10.664 2.85 9.5 1 98.31 85 PHE B N 1
ATOM 1821 C CA . PHE B 1 85 ? -9.258 3.023 9.148 1 98.31 85 PHE B CA 1
ATOM 1822 C C . PHE B 1 85 ? -8.414 1.873 9.688 1 98.31 85 PHE B C 1
ATOM 1824 O O . PHE B 1 85 ? -7.582 1.315 8.977 1 98.31 85 PHE B O 1
ATOM 1831 N N . ASP B 1 86 ? -8.68 1.439 10.875 1 98.06 86 ASP B N 1
ATOM 1832 C CA . ASP B 1 86 ? -7.961 0.333 11.5 1 98.06 86 ASP B CA 1
ATOM 1833 C C . ASP B 1 86 ? -8.188 -0.969 10.734 1 98.06 86 ASP B C 1
ATOM 1835 O O . ASP B 1 86 ? -7.258 -1.753 10.539 1 98.06 86 ASP B O 1
ATOM 1839 N N . ASP B 1 87 ? -9.414 -1.198 10.359 1 98.31 87 ASP B N 1
ATOM 1840 C CA . ASP B 1 87 ? -9.742 -2.391 9.586 1 98.31 87 ASP B CA 1
ATOM 1841 C C . ASP B 1 87 ? -8.969 -2.41 8.266 1 98.31 87 ASP B C 1
ATOM 1843 O O . ASP B 1 87 ? -8.422 -3.441 7.871 1 98.31 87 ASP B O 1
ATOM 1847 N N . VAL B 1 88 ? -8.977 -1.269 7.582 1 98.69 88 VAL B N 1
ATOM 1848 C CA . VAL B 1 88 ? -8.289 -1.161 6.297 1 98.69 88 VAL B CA 1
ATOM 1849 C C . VAL B 1 88 ? -6.789 -1.357 6.488 1 98.69 88 VAL B C 1
ATOM 1851 O O . VAL B 1 88 ? -6.152 -2.092 5.73 1 98.69 88 VAL B O 1
ATOM 1854 N N . MET B 1 89 ? -6.223 -0.763 7.5 1 98.56 89 MET B N 1
ATOM 1855 C CA . MET B 1 89 ? -4.809 -0.913 7.824 1 98.56 89 MET B CA 1
ATOM 1856 C C . MET B 1 89 ? -4.457 -2.377 8.062 1 98.56 89 MET B C 1
ATOM 1858 O O . MET B 1 89 ? -3.445 -2.869 7.555 1 98.56 89 MET B O 1
ATOM 1862 N N . SER B 1 90 ? -5.277 -3.014 8.812 1 98.31 90 SER B N 1
ATOM 1863 C CA . SER B 1 90 ? -5.066 -4.43 9.086 1 98.31 90 SER B CA 1
ATOM 1864 C C . SER B 1 90 ? -5.07 -5.25 7.801 1 98.31 90 SER B C 1
ATOM 1866 O O . SER B 1 90 ? -4.211 -6.109 7.602 1 98.31 90 SER B O 1
ATOM 1868 N N . SER B 1 91 ? -5.996 -5.008 6.934 1 98.44 91 SER B N 1
ATOM 1869 C CA . SER B 1 91 ? -6.074 -5.707 5.656 1 98.44 91 SER B CA 1
ATOM 1870 C C . SER B 1 91 ? -4.836 -5.445 4.805 1 98.44 91 SER B C 1
ATOM 1872 O O . SER B 1 91 ? -4.309 -6.359 4.168 1 98.44 91 SER B O 1
ATOM 1874 N N . VAL B 1 92 ? -4.391 -4.227 4.805 1 98.69 92 VAL B N 1
ATOM 1875 C CA . VAL B 1 92 ? -3.203 -3.85 4.043 1 98.69 92 VAL B CA 1
ATOM 1876 C C . VAL B 1 92 ? -1.992 -4.621 4.562 1 98.69 92 VAL B C 1
ATOM 1878 O O . VAL B 1 92 ? -1.227 -5.188 3.781 1 98.69 92 VAL B O 1
ATOM 1881 N N . ARG B 1 93 ? -1.866 -4.703 5.816 1 98.31 93 ARG B N 1
ATOM 1882 C CA . ARG B 1 93 ? -0.725 -5.391 6.414 1 98.31 93 ARG B CA 1
ATOM 1883 C C . ARG B 1 93 ? -0.764 -6.883 6.109 1 98.31 93 ARG B C 1
ATOM 1885 O O . ARG B 1 93 ? 0.262 -7.484 5.781 1 98.31 93 ARG B O 1
ATOM 1892 N N . ILE B 1 94 ? -1.917 -7.469 6.191 1 97.94 94 ILE B N 1
ATOM 1893 C CA . ILE B 1 94 ? -2.07 -8.883 5.883 1 97.94 94 ILE B CA 1
ATOM 1894 C C . ILE B 1 94 ? -1.695 -9.141 4.422 1 97.94 94 ILE B C 1
ATOM 1896 O O . ILE B 1 94 ? -1.008 -10.109 4.113 1 97.94 94 ILE B O 1
ATOM 1900 N N . LEU B 1 95 ? -2.152 -8.289 3.578 1 98 95 LEU B N 1
ATOM 1901 C CA . LEU B 1 95 ? -1.869 -8.453 2.156 1 98 95 LEU B CA 1
ATOM 1902 C C . LEU B 1 95 ? -0.383 -8.266 1.873 1 98 95 LEU B C 1
ATOM 1904 O O . LEU B 1 95 ? 0.179 -8.945 1.01 1 98 95 LEU B O 1
ATOM 1908 N N . LEU B 1 96 ? 0.262 -7.359 2.559 1 98.25 96 LEU B N 1
ATOM 1909 C CA . LEU B 1 96 ? 1.7 -7.184 2.389 1 98.25 96 LEU B CA 1
ATOM 1910 C C . LEU B 1 96 ? 2.449 -8.461 2.773 1 98.25 96 LEU B C 1
ATOM 1912 O O . LEU B 1 96 ? 3.371 -8.875 2.068 1 98.25 96 LEU B O 1
ATOM 1916 N N . ASP B 1 97 ? 2.059 -9.023 3.85 1 97.44 97 ASP B N 1
ATOM 1917 C CA . ASP B 1 97 ? 2.668 -10.289 4.262 1 97.44 97 ASP B CA 1
ATOM 1918 C C . ASP B 1 97 ? 2.467 -11.367 3.199 1 97.44 97 ASP B C 1
ATOM 1920 O O . ASP B 1 97 ? 3.381 -12.141 2.916 1 97.44 97 ASP B O 1
ATOM 1924 N N . LEU B 1 98 ? 1.296 -11.414 2.643 1 97.5 98 LEU B N 1
ATOM 1925 C CA . LEU B 1 98 ? 0.985 -12.383 1.599 1 97.5 98 LEU B CA 1
ATOM 1926 C C . LEU B 1 98 ? 1.845 -12.148 0.362 1 97.5 98 LEU B C 1
ATOM 1928 O O . LEU B 1 98 ? 2.4 -13.094 -0.204 1 97.5 98 LEU B O 1
ATOM 1932 N N . VAL B 1 99 ? 1.924 -10.93 -0.051 1 97.75 99 VAL B N 1
ATOM 1933 C CA . VAL B 1 99 ? 2.725 -10.57 -1.216 1 97.75 99 VAL B CA 1
ATOM 1934 C C . VAL B 1 99 ? 4.18 -10.969 -0.985 1 97.75 99 VAL B C 1
ATOM 1936 O O . VAL B 1 99 ? 4.832 -11.516 -1.879 1 97.75 99 VAL B O 1
ATOM 1939 N N . GLU B 1 100 ? 4.664 -10.656 0.186 1 97.94 100 GLU B N 1
ATOM 1940 C CA . GLU B 1 100 ? 6.039 -10.992 0.54 1 97.94 100 GLU B CA 1
ATOM 1941 C C . GLU B 1 100 ? 6.27 -12.5 0.469 1 97.94 100 GLU B C 1
ATOM 1943 O O . GLU B 1 100 ? 7.258 -12.961 -0.112 1 97.94 100 GLU B O 1
ATOM 1948 N N . GLN B 1 101 ? 5.359 -13.242 0.987 1 96.56 101 GLN B N 1
ATOM 1949 C CA . GLN B 1 101 ? 5.449 -14.695 0.967 1 96.56 101 GLN B CA 1
ATOM 1950 C C . GLN B 1 101 ? 5.449 -15.227 -0.464 1 96.56 101 GLN B C 1
ATOM 1952 O O . GLN B 1 101 ? 6.273 -16.078 -0.818 1 96.56 101 GLN B O 1
ATOM 1957 N N . LEU B 1 102 ? 4.551 -14.758 -1.215 1 95.62 102 LEU B N 1
ATOM 1958 C CA . LEU B 1 102 ? 4.426 -15.203 -2.598 1 95.62 102 LEU B CA 1
ATOM 1959 C C . LEU B 1 102 ? 5.699 -14.898 -3.383 1 95.62 102 LEU B C 1
ATOM 1961 O O . LEU B 1 102 ? 6.129 -15.711 -4.211 1 95.62 102 LEU B O 1
ATOM 1965 N N . ARG B 1 103 ? 6.23 -13.766 -3.121 1 95.75 103 ARG B N 1
ATOM 1966 C CA . ARG B 1 103 ? 7.461 -13.383 -3.807 1 95.75 103 ARG B CA 1
ATOM 1967 C C . ARG B 1 103 ? 8.609 -14.312 -3.43 1 95.75 103 ARG B C 1
ATOM 1969 O O . ARG B 1 103 ? 9.359 -14.773 -4.297 1 95.75 103 ARG B O 1
ATOM 1976 N N . TYR B 1 104 ? 8.727 -14.633 -2.205 1 94.44 104 TYR B N 1
ATOM 1977 C CA . TYR B 1 104 ? 9.797 -15.516 -1.764 1 94.44 104 TYR B CA 1
ATOM 1978 C C . TYR B 1 104 ? 9.602 -16.922 -2.307 1 94.44 104 TYR B C 1
ATOM 1980 O O . TYR B 1 104 ? 10.57 -17.578 -2.711 1 94.44 104 TYR B O 1
ATOM 1988 N N . GLU B 1 105 ? 8.398 -17.344 -2.395 1 93.69 105 GLU B N 1
ATOM 1989 C CA . GLU B 1 105 ? 8.109 -18.656 -2.982 1 93.69 105 GLU B CA 1
ATOM 1990 C C . GLU B 1 105 ? 8.469 -18.688 -4.465 1 93.69 105 GLU B C 1
ATOM 1992 O O . GLU B 1 105 ? 9 -19.688 -4.957 1 93.69 105 GLU B O 1
ATOM 1997 N N . SER B 1 106 ? 8.117 -17.641 -5.09 1 92.31 106 SER B N 1
ATOM 1998 C CA . SER B 1 106 ? 8.438 -17.547 -6.512 1 92.31 106 SER B CA 1
ATOM 1999 C C . SER B 1 106 ? 9.945 -17.531 -6.742 1 92.31 106 SER B C 1
ATOM 2001 O O . SER B 1 106 ? 10.445 -18.188 -7.656 1 92.31 106 SER B O 1
ATOM 2003 N N . ASP B 1 107 ? 10.656 -16.844 -5.965 1 90.5 107 ASP B N 1
ATOM 2004 C CA . ASP B 1 107 ? 12.109 -16.781 -6.07 1 90.5 107 ASP B CA 1
ATOM 2005 C C . ASP B 1 107 ? 12.742 -18.141 -5.797 1 90.5 107 ASP B C 1
ATOM 2007 O O . ASP B 1 107 ? 13.703 -18.531 -6.465 1 90.5 107 ASP B O 1
ATOM 2011 N N . ASP B 1 108 ? 12.242 -18.812 -4.883 1 90.06 108 ASP B N 1
ATOM 2012 C CA . ASP B 1 108 ? 12.734 -20.141 -4.543 1 90.06 108 ASP B CA 1
ATOM 2013 C C . ASP B 1 108 ? 12.523 -21.125 -5.699 1 90.06 108 ASP B C 1
ATOM 2015 O O . ASP B 1 108 ? 13.398 -21.922 -6.008 1 90.06 108 ASP B O 1
ATOM 2019 N N . ARG B 1 109 ? 11.445 -21 -6.277 1 89 109 ARG B N 1
ATOM 2020 C CA . ARG B 1 109 ? 11.148 -21.859 -7.414 1 89 109 ARG B CA 1
ATOM 2021 C C . ARG B 1 109 ? 12.102 -21.594 -8.57 1 89 109 ARG B C 1
ATOM 2023 O O . ARG B 1 109 ? 12.578 -22.516 -9.227 1 89 109 ARG B O 1
ATOM 2030 N N . LEU B 1 110 ? 12.297 -20.422 -8.766 1 86.25 110 LEU B N 1
ATOM 2031 C CA . LEU B 1 110 ? 13.195 -20.031 -9.844 1 86.25 110 LEU B CA 1
ATOM 2032 C C . LEU B 1 110 ? 14.617 -20.516 -9.57 1 86.25 110 LEU B C 1
ATOM 2034 O O . LEU B 1 110 ? 15.305 -20.984 -10.477 1 86.25 110 LEU B O 1
ATOM 2038 N N . GLN B 1 111 ? 15.016 -20.391 -8.383 1 85.44 111 GLN B N 1
ATOM 2039 C CA . GLN B 1 111 ? 16.344 -20.859 -8 1 85.44 111 GLN B CA 1
ATOM 2040 C C . GLN B 1 111 ? 16.453 -22.375 -8.141 1 85.44 111 GLN B C 1
ATOM 2042 O O . GLN B 1 111 ? 17.469 -22.891 -8.617 1 85.44 111 GLN B O 1
ATOM 2047 N N . GLN B 1 112 ? 15.461 -23.047 -7.75 1 86.94 112 GLN B N 1
ATOM 2048 C CA . GLN B 1 112 ? 15.445 -24.5 -7.863 1 86.94 112 GLN B CA 1
ATOM 2049 C C . GLN B 1 112 ? 15.469 -24.938 -9.328 1 86.94 112 GLN B C 1
ATOM 2051 O O . GLN B 1 112 ? 16.172 -25.891 -9.688 1 86.94 112 GLN B O 1
ATOM 2056 N N . GLN B 1 113 ? 14.789 -24.234 -10.094 1 84.88 113 GLN B N 1
ATOM 2057 C CA . GLN B 1 113 ? 14.766 -24.531 -11.523 1 84.88 113 GLN B CA 1
ATOM 2058 C C . GLN B 1 113 ? 16.141 -24.281 -12.148 1 84.88 113 GLN B C 1
ATOM 2060 O O . GLN B 1 113 ? 16.578 -25.062 -13 1 84.88 113 GLN B O 1
ATOM 2065 N N . GLN B 1 114 ? 16.766 -23.281 -11.695 1 82.25 114 GLN B N 1
ATOM 2066 C CA . GLN B 1 114 ? 18.094 -22.953 -12.203 1 82.25 114 GLN B CA 1
ATOM 2067 C C . GLN B 1 114 ? 19.109 -23.984 -11.75 1 82.25 114 GLN B C 1
ATOM 2069 O O . GLN B 1 114 ? 20 -24.375 -12.523 1 82.25 114 GLN B O 1
ATOM 2074 N N . LEU B 1 115 ? 18.969 -24.406 -10.539 1 80.5 115 LEU B N 1
ATOM 2075 C CA . LEU B 1 115 ? 19.859 -25.453 -10.023 1 80.5 115 LEU B CA 1
ATOM 2076 C C . LEU B 1 115 ? 19.594 -26.781 -10.711 1 80.5 115 LEU B C 1
ATOM 2078 O O . LEU B 1 115 ? 20.516 -27.547 -10.969 1 80.5 115 LEU B O 1
ATOM 2082 N N . GLY B 1 116 ? 18.281 -26.969 -10.938 1 73.06 116 GLY B N 1
ATOM 2083 C CA . GLY B 1 116 ? 17.922 -28.203 -11.641 1 73.06 116 GLY B CA 1
ATOM 2084 C C . GLY B 1 116 ? 18.375 -28.203 -13.094 1 73.06 116 GLY B C 1
ATOM 2085 O O . GLY B 1 116 ? 18.828 -29.219 -13.602 1 73.06 116 GLY B O 1
ATOM 2086 N N . LEU B 1 117 ? 18.125 -27.156 -13.711 1 72.06 117 LEU B N 1
ATOM 2087 C CA . LEU B 1 117 ? 18.578 -27.047 -15.102 1 72.06 117 LEU B CA 1
ATOM 2088 C C . LEU B 1 117 ? 20.094 -27.141 -15.195 1 72.06 117 LEU B C 1
ATOM 2090 O O . LEU B 1 117 ? 20.625 -27.688 -16.172 1 72.06 117 LEU B O 1
ATOM 2094 N N . GLY B 1 118 ? 20.719 -26.5 -14.227 1 62.66 118 GLY B N 1
ATOM 2095 C CA . GLY B 1 118 ? 22.172 -26.641 -14.195 1 62.66 118 GLY B CA 1
ATOM 2096 C C . GLY B 1 118 ? 22.625 -28.078 -14.016 1 62.66 118 GLY B C 1
ATOM 2097 O O . GLY B 1 118 ? 23.609 -28.5 -14.602 1 62.66 118 GLY B O 1
ATOM 2098 N N . LYS B 1 119 ? 21.922 -28.859 -13.297 1 62.56 119 LYS B N 1
ATOM 2099 C CA . LYS B 1 119 ? 22.219 -30.281 -13.102 1 62.56 119 LYS B CA 1
ATOM 2100 C C . LYS B 1 119 ? 21.938 -31.078 -14.359 1 62.56 119 LYS B C 1
ATOM 2102 O O . LYS B 1 119 ? 22.688 -32 -14.695 1 62.56 119 LYS B O 1
ATOM 2107 N N . LEU B 1 120 ? 20.859 -30.719 -14.992 1 56.12 120 LEU B N 1
ATOM 2108 C CA . LEU B 1 120 ? 20.562 -31.422 -16.234 1 56.12 120 LEU B CA 1
ATOM 2109 C C . LEU B 1 120 ? 21.562 -31.062 -17.312 1 56.12 120 LEU B C 1
ATOM 2111 O O . LEU B 1 120 ? 21.891 -31.891 -18.172 1 56.12 120 LEU B O 1
ATOM 2115 N N . GLY B 1 121 ? 21.812 -29.734 -17.297 1 54.44 121 GLY B N 1
ATOM 2116 C CA . GLY B 1 121 ? 22.797 -29.312 -18.281 1 54.44 121 GLY B CA 1
ATOM 2117 C C . GLY B 1 121 ? 24.156 -29.969 -18.094 1 54.44 121 GLY B C 1
ATOM 2118 O O . GLY B 1 121 ? 25.016 -29.875 -18.969 1 54.44 121 GLY B O 1
ATOM 2119 N N . ASN B 1 122 ? 24.281 -30.25 -16.828 1 50.72 122 ASN B N 1
ATOM 2120 C CA . ASN B 1 122 ? 25.562 -30.922 -16.609 1 50.72 122 ASN B CA 1
ATOM 2121 C C . ASN B 1 122 ? 25.5 -32.406 -16.953 1 50.72 122 ASN B C 1
ATOM 2123 O O . ASN B 1 122 ? 26.406 -33.156 -16.641 1 50.72 122 ASN B O 1
ATOM 2127 N N . ARG B 1 123 ? 24.344 -32.875 -17.453 1 47.47 123 ARG B N 1
ATOM 2128 C CA . ARG B 1 123 ? 24.406 -34.219 -18 1 47.47 123 ARG B CA 1
ATOM 2129 C C . ARG B 1 123 ? 25.141 -34.25 -19.344 1 47.47 123 ARG B C 1
ATOM 2131 O O . ARG B 1 123 ? 24.578 -33.844 -20.375 1 47.47 123 ARG B O 1
ATOM 2138 N N . ARG B 1 124 ? 26.312 -33.781 -19.406 1 43.66 124 ARG B N 1
ATOM 2139 C CA . ARG B 1 124 ? 27.219 -34.031 -20.531 1 43.66 124 ARG B CA 1
ATOM 2140 C C . ARG B 1 124 ? 27.156 -35.469 -20.984 1 43.66 124 ARG B C 1
ATOM 2142 O O . ARG B 1 124 ? 27.359 -36.375 -20.188 1 43.66 124 ARG B O 1
ATOM 2149 N N . VAL B 1 125 ? 26.375 -35.75 -21.969 1 41.72 125 VAL B N 1
ATOM 2150 C CA . VAL B 1 125 ? 26.344 -36.938 -22.797 1 41.72 125 VAL B CA 1
ATOM 2151 C C . VAL B 1 125 ? 27.766 -37.312 -23.25 1 41.72 125 VAL B C 1
ATOM 2153 O O . VAL B 1 125 ? 28.406 -36.5 -23.969 1 41.72 125 VAL B O 1
ATOM 2156 N N . SER B 1 126 ? 28.5 -37.969 -22.453 1 36.12 126 SER B N 1
ATOM 2157 C CA . SER B 1 126 ? 29.734 -38.625 -22.922 1 36.12 126 SER B CA 1
ATOM 2158 C C . SER B 1 126 ? 29.469 -39.5 -24.141 1 36.12 126 SER B C 1
ATOM 2160 O O . SER B 1 126 ? 28.766 -40.5 -24.031 1 36.12 126 SER B O 1
ATOM 2162 N N . MET B 1 127 ? 29.078 -38.906 -25.281 1 30.28 127 MET B N 1
ATOM 2163 C CA . MET B 1 127 ? 29 -39.625 -26.547 1 30.28 127 MET B CA 1
ATOM 2164 C C . MET B 1 127 ? 30.266 -40.438 -26.812 1 30.28 127 MET B C 1
ATOM 2166 O O . MET B 1 127 ? 31.359 -39.875 -26.828 1 30.28 127 MET B O 1
ATOM 2170 N N . SER B 1 128 ? 30.328 -41.594 -26.25 1 30.3 128 SER B N 1
ATOM 2171 C CA . SER B 1 128 ? 31.328 -42.562 -26.688 1 30.3 128 SER B CA 1
ATOM 2172 C C . SER B 1 128 ? 31.281 -42.781 -28.203 1 30.3 128 SER B C 1
ATOM 2174 O O . SER B 1 128 ? 30.219 -43.125 -28.75 1 30.3 128 SER B O 1
ATOM 2176 N N . SER B 1 129 ? 31.938 -41.969 -28.969 1 30.16 129 SER B N 1
ATOM 2177 C CA . SER B 1 129 ? 32.156 -41.969 -30.422 1 30.16 129 SER B CA 1
ATOM 2178 C C . SER B 1 129 ? 32.594 -43.344 -30.891 1 30.16 129 SER B C 1
ATOM 2180 O O . SER B 1 129 ? 33.094 -43.5 -32 1 30.16 129 SER B O 1
ATOM 2182 N N . THR B 1 130 ? 32.844 -44.344 -30.031 1 29.81 130 THR B N 1
ATOM 2183 C CA . THR B 1 130 ? 33.688 -45.344 -30.672 1 29.81 130 THR B CA 1
ATOM 2184 C C . THR B 1 130 ? 32.938 -46.031 -31.812 1 29.81 130 THR B C 1
ATOM 2186 O O . THR B 1 130 ? 33.562 -46.594 -32.719 1 29.81 130 THR B O 1
ATOM 2189 N N . ASN B 1 131 ? 31.781 -46.625 -31.594 1 27.42 131 ASN B N 1
ATOM 2190 C CA . ASN B 1 131 ? 31.516 -47.844 -32.344 1 27.42 131 ASN B CA 1
ATOM 2191 C C . ASN B 1 131 ? 31.062 -47.531 -33.781 1 27.42 131 ASN B C 1
ATOM 2193 O O . ASN B 1 131 ? 29.906 -47.156 -34 1 27.42 131 ASN B O 1
ATOM 2197 N N . LEU B 1 132 ? 31.859 -46.812 -34.625 1 26.44 132 LEU B N 1
ATOM 2198 C CA . LEU B 1 132 ? 31.656 -46.562 -36.062 1 26.44 132 LEU B CA 1
ATOM 2199 C C . LEU B 1 132 ? 31.359 -47.875 -36.781 1 26.44 132 LEU B C 1
ATOM 2201 O O . LEU B 1 132 ? 32.125 -48.844 -36.719 1 26.44 132 LEU B O 1
ATOM 2205 N N . PRO B 1 133 ? 30.062 -48.344 -36.875 1 27.84 133 PRO B N 1
ATOM 2206 C CA . PRO B 1 133 ? 29.844 -49.594 -37.625 1 27.84 133 PRO B CA 1
ATOM 2207 C C . PRO B 1 133 ? 30.328 -49.469 -39.062 1 27.84 133 PRO B C 1
ATOM 2209 O O . PRO B 1 133 ? 30.25 -48.406 -39.656 1 27.84 133 PRO B O 1
ATOM 2212 N N . ARG B 1 134 ? 31.438 -50.125 -39.531 1 27.56 134 ARG B N 1
ATOM 2213 C CA . ARG B 1 134 ? 32.094 -50.312 -40.844 1 27.56 134 ARG B CA 1
ATOM 2214 C C . ARG B 1 134 ? 31.078 -50.781 -41.875 1 27.56 134 ARG B C 1
ATOM 2216 O O . ARG B 1 134 ? 30.578 -51.906 -41.812 1 27.56 134 ARG B O 1
ATOM 2223 N N . VAL B 1 135 ? 30.062 -50.031 -42.312 1 26.28 135 VAL B N 1
ATOM 2224 C CA . VAL B 1 135 ? 29.125 -50.438 -43.344 1 26.28 135 VAL B CA 1
ATOM 2225 C C . VAL B 1 135 ? 29.891 -50.812 -44.625 1 26.28 135 VAL B C 1
ATOM 2227 O O . VAL B 1 135 ? 30.703 -50.031 -45.125 1 26.28 135 VAL B O 1
ATOM 2230 N N . MET B 1 136 ? 30.234 -52.062 -44.812 1 25.23 136 MET B N 1
ATOM 2231 C CA . MET B 1 136 ? 30.828 -52.719 -46 1 25.23 136 MET B CA 1
ATOM 2232 C C . MET B 1 136 ? 30.047 -52.375 -47.25 1 25.23 136 MET B C 1
ATOM 2234 O O . MET B 1 136 ? 28.844 -52.656 -47.344 1 25.23 136 MET B O 1
ATOM 2238 N N . ILE B 1 137 ? 30.219 -51.188 -47.844 1 24.41 137 ILE B N 1
ATOM 2239 C CA . ILE B 1 137 ? 29.656 -50.719 -49.094 1 24.41 137 ILE B CA 1
ATOM 2240 C C . ILE B 1 137 ? 29.938 -51.719 -50.219 1 24.41 137 ILE B C 1
ATOM 2242 O O . ILE B 1 137 ? 31.094 -51.938 -50.562 1 24.41 137 ILE B O 1
ATOM 2246 N N . SER B 1 138 ? 29.312 -52.906 -50.156 1 23.88 138 SER B N 1
ATOM 2247 C CA . SER B 1 138 ? 29.5 -53.844 -51.25 1 23.88 138 SER B CA 1
ATOM 2248 C C . SER B 1 138 ? 29.078 -53.219 -52.594 1 23.88 138 SER B C 1
ATOM 2250 O O . SER B 1 138 ? 27.969 -52.688 -52.688 1 23.88 138 SER B O 1
ATOM 2252 N N . ALA B 1 139 ? 30 -52.656 -53.375 1 26.56 139 ALA B N 1
ATOM 2253 C CA . ALA B 1 139 ? 29.984 -52.062 -54.719 1 26.56 139 ALA B CA 1
ATOM 2254 C C . ALA B 1 139 ? 29.266 -53 -55.719 1 26.56 139 ALA B C 1
ATOM 2256 O O . ALA B 1 139 ? 29.781 -54.062 -56.031 1 26.56 139 ALA B O 1
ATOM 2257 N N . ALA B 1 140 ? 27.922 -53.188 -55.562 1 29.12 140 ALA B N 1
ATOM 2258 C CA . ALA B 1 140 ? 27.219 -54.031 -56.531 1 29.12 140 ALA B CA 1
ATOM 2259 C C . ALA B 1 140 ? 27.344 -53.438 -57.938 1 29.12 140 ALA B C 1
ATOM 2261 O O . ALA B 1 140 ? 27.203 -52.25 -58.125 1 29.12 140 ALA B O 1
ATOM 2262 N N . ARG B 1 141 ? 28.094 -54.031 -58.906 1 27.25 141 ARG B N 1
ATOM 2263 C CA . ARG B 1 141 ? 28.469 -53.844 -60.281 1 27.25 141 ARG B CA 1
ATOM 2264 C C . ARG B 1 141 ? 27.234 -53.719 -61.156 1 27.25 141 ARG B C 1
ATOM 2266 O O . ARG B 1 141 ? 26.297 -54.5 -61.031 1 27.25 141 ARG B O 1
ATOM 2273 N N . PRO B 1 142 ? 26.922 -52.5 -61.719 1 26.75 142 PRO B N 1
ATOM 2274 C CA . PRO B 1 142 ? 25.812 -52.219 -62.625 1 26.75 142 PRO B CA 1
ATOM 2275 C C . PRO B 1 142 ? 25.859 -53.062 -63.906 1 26.75 142 PRO B C 1
ATOM 2277 O O . PRO B 1 142 ? 26.891 -53.094 -64.562 1 26.75 142 PRO B O 1
ATOM 2280 N N . SER B 1 143 ? 25.562 -54.281 -63.969 1 26.3 143 SER B N 1
ATOM 2281 C CA . SER B 1 143 ? 25.625 -55.062 -65.188 1 26.3 143 SER B CA 1
ATOM 2282 C C . SER B 1 143 ? 24.734 -54.469 -66.25 1 26.3 143 SER B C 1
ATOM 2284 O O . SER B 1 143 ? 23.547 -54.219 -66.062 1 26.3 143 SER B O 1
ATOM 2286 N N . PHE B 1 144 ? 25.234 -53.688 -67.25 1 28.98 144 PHE B N 1
ATOM 2287 C CA . PHE B 1 144 ? 24.75 -53.031 -68.438 1 28.98 144 PHE B CA 1
ATOM 2288 C C . PHE B 1 144 ? 24.172 -54.031 -69.438 1 28.98 144 PHE B C 1
ATOM 2290 O O . PHE B 1 144 ? 24.906 -54.688 -70.188 1 28.98 144 PHE B O 1
ATOM 2297 N N . SER B 1 145 ? 23.234 -54.969 -69.125 1 25.19 145 SER B N 1
ATOM 2298 C CA . SER B 1 145 ? 22.844 -55.906 -70.125 1 25.19 145 SER B CA 1
ATOM 2299 C C . SER B 1 145 ? 22.188 -55.188 -71.312 1 25.19 145 SER B C 1
ATOM 2301 O O . SER B 1 145 ? 21.219 -54.469 -71.125 1 25.19 145 SER B O 1
ATOM 2303 N N . ASN B 1 146 ? 22.844 -54.906 -72.5 1 25.59 146 ASN B N 1
ATOM 2304 C CA . ASN B 1 146 ? 22.594 -54.344 -73.812 1 25.59 146 ASN B CA 1
ATOM 2305 C C . ASN B 1 146 ? 21.609 -55.219 -74.562 1 25.59 146 ASN B C 1
ATOM 2307 O O . ASN B 1 146 ? 21.516 -55.094 -75.812 1 25.59 146 ASN B O 1
ATOM 2311 N N . ASP B 1 147 ? 20.641 -56.031 -74.188 1 26.42 147 ASP B N 1
ATOM 2312 C CA . ASP B 1 147 ? 20.062 -56.969 -75.125 1 26.42 147 ASP B CA 1
ATOM 2313 C C . ASP B 1 147 ? 19.281 -56.219 -76.188 1 26.42 147 ASP B C 1
ATOM 2315 O O . ASP B 1 147 ? 18.344 -55.469 -75.938 1 26.42 147 ASP B O 1
ATOM 2319 N N . SER B 1 148 ? 19.953 -55.812 -77.375 1 29.22 148 SER B N 1
ATOM 2320 C CA . SER B 1 148 ? 19.484 -55.281 -78.625 1 29.22 148 SER B CA 1
ATOM 2321 C C . SER B 1 148 ? 18.516 -56.25 -79.312 1 29.22 148 SER B C 1
ATOM 2323 O O . SER B 1 148 ? 18.922 -57.188 -80 1 29.22 148 SER B O 1
ATOM 2325 N N . ARG B 1 149 ? 17.469 -56.812 -78.688 1 29.53 149 ARG B N 1
ATOM 2326 C CA . ARG B 1 149 ? 16.688 -57.812 -79.438 1 29.53 149 ARG B CA 1
ATOM 2327 C C . ARG B 1 149 ? 16.125 -57.219 -80.688 1 29.53 149 ARG B C 1
ATOM 2329 O O . ARG B 1 149 ? 15.68 -56.062 -80.75 1 29.53 149 ARG B O 1
ATOM 2336 N N . TYR B 1 150 ? 16.609 -57.75 -81.875 1 32.31 150 TYR B N 1
ATOM 2337 C CA . TYR B 1 150 ? 16.375 -57.719 -83.312 1 32.31 150 TYR B CA 1
ATOM 2338 C C . TYR B 1 150 ? 14.898 -57.938 -83.625 1 32.31 150 TYR B C 1
ATOM 2340 O O . TYR B 1 150 ? 14.367 -59.031 -83.438 1 32.31 150 TYR B O 1
ATOM 2348 N N . VAL B 1 151 ? 13.969 -57.25 -83 1 28.16 151 VAL B N 1
ATOM 2349 C CA . VAL B 1 151 ? 12.594 -57.594 -83.375 1 28.16 151 VAL B CA 1
ATOM 2350 C C . VAL B 1 151 ? 12.406 -57.406 -84.875 1 28.16 151 VAL B C 1
ATOM 2352 O O . VAL B 1 151 ? 12.656 -56.312 -85.438 1 28.16 151 VAL B O 1
ATOM 2355 N N . GLN B 1 152 ? 12.5 -58.469 -85.875 1 27.5 152 GLN B N 1
ATOM 2356 C CA . GLN B 1 152 ? 12.156 -58.812 -87.25 1 27.5 152 GLN B CA 1
ATOM 2357 C C . GLN B 1 152 ? 10.773 -58.281 -87.625 1 27.5 152 GLN B C 1
ATOM 2359 O O . GLN B 1 152 ? 10.594 -57.688 -88.688 1 27.5 152 GLN B O 1
ATOM 2364 N N . ARG B 1 153 ? 9.516 -58.938 -87.312 1 25.3 153 ARG B N 1
ATOM 2365 C CA . ARG B 1 153 ? 8.398 -58.625 -88.188 1 25.3 153 ARG B CA 1
ATOM 2366 C C . ARG B 1 153 ? 8.031 -57.156 -88.062 1 25.3 153 ARG B C 1
ATOM 2368 O O . ARG B 1 153 ? 8.062 -56.562 -87 1 25.3 153 ARG B O 1
#

Radius of gyration: 39.55 Å; Cα contacts (8 Å, |Δi|>4): 257; chains: 2; bounding box: 73×153×124 Å

Secondary structure (DSSP, 8-state):
-HHHHHHHHHHHHTT--HHHHHHHHHHHTTS-SS-HHHHHHHHHHHHHHHHH-GGG---HHHHIIIIIHHHHHHTT-TTS-HHHHHHHHHHHHHHHHHHHHHHHHHHHHHHHHHHHHHHHHT-------------------------------/-HHHHHHHHHHHHTT--HHHHHHHHHHHTTS-SS-HHHHHHHHHHHHHHHHH-GGG---HHHHIIIIIHHHHHHTT-TTS-HHHHHHHHHHHHHHHHHHHHHHHHHHHHHHHHHHHHHHHHT-------------------------------

Foldseek 3Di:
DLLVLLVVLLVVLLVDALVRVLVSLQSLQVDALADQVSLLSLLVSLVSNCVNPLVSPQDLVSLCRRRLVSLVSNLPHPPHDPVSNVSSVVSNVSSVVSSVVNVVVVVVVVVVVVVVVVVVVVPPPPPPPPDPPPPPPPPPDPPPPPPPPDDDD/DLLVLLVVLLVVLLVDALVRVLVSLQSLQVDALADQVSLLSLLVSLVSNCVNPLVSPQDLVSLCRRRLVSLVSNLPHPPHDPVSNVSSVVSNVSSVVSSVVNVVVVVVVVVVVVVVVVVVVVPPPPPPPPDPPPPPPPPPDPPPPPPPPPPDD

Solvent-accessible surface area (backbone atoms only — not comparable to full-atom values): 17472 Å² total; per-residue (Å²): 109,65,63,59,51,50,51,50,50,46,61,50,50,77,75,42,51,47,72,52,40,56,60,51,38,58,56,54,51,73,42,65,42,68,42,53,72,50,32,41,49,52,26,50,40,48,46,51,49,48,71,72,46,48,78,42,68,69,49,41,42,59,45,24,61,28,49,42,39,42,52,44,48,26,68,35,37,81,77,41,47,71,70,49,44,50,50,39,50,49,38,47,52,52,46,49,54,49,35,53,50,43,48,51,52,51,51,50,49,51,50,49,49,50,52,47,48,50,54,54,62,60,56,65,75,78,70,76,75,68,83,70,78,81,76,77,77,73,81,76,76,80,77,79,80,71,84,76,80,80,83,80,137,109,64,64,57,51,51,53,49,49,46,61,50,51,77,74,41,52,46,73,52,40,55,60,51,38,57,56,54,52,72,42,66,39,69,42,54,71,50,33,41,49,52,28,51,41,49,47,51,49,48,71,72,45,49,78,40,67,70,50,40,41,57,44,25,62,29,49,42,38,40,50,44,48,26,69,36,38,80,78,41,47,70,68,49,44,50,50,40,50,50,36,45,52,53,47,50,53,48,36,53,50,41,50,53,53,51,52,49,50,51,50,49,48,50,54,48,48,50,54,54,65,60,57,68,76,77,72,76,77,68,84,70,79,81,76,78,77,75,80,76,77,83,77,79,81,72,85,75,77,78,82,77,131

Organism: Trichostrongylus colubriformis (NCBI:txid6319)

Sequence (306 aa):
RQLDLLAGLAALSDRCDAASIQQLLSCVSLCSAHHPVIIHAKSRLVQRIVTRDPVRMKDASQVCVHLLNPLVIGLSCKELSSAHFDDVMSSVRILLDLVEQLRYESDDRLQQQQLGLGKLGNRRVSMSSTNLPRVMISAARPSFSNDSRYVQRRQLDLLAGLAALSDRCDAASIQQLLSCVSLCSAHHPVIIHAKSRLVQRIVTRDPVRMKDASQVCVHLLNPLVIGLSCKELSSAHFDDVMSSVRILLDLVEQLRYESDDRLQQQQLGLGKLGNRRVSMSSTNLPRVMISAARPSFSNDSRYVQR

pLDDT: mean 79.34, std 26.61, range [22.84, 98.69]

Nearest PDB structures (foldseek):
  8bpo-assembly1_t2  TM=4.599E-01  e=2.659E+00  Homo sapiens
  2c0k-assembly2_B  TM=4.326E-01  e=9.836E+00  Gasterophilus intestinalis
  6p2r-assembly1_A  TM=3.504E-01  e=8.458E+00  Saccharomyces cerevisiae W303
  8bpo-assembly1_t2  TM=4.595E-01  e=2.690E+00  Homo sapiens
  2c0k-assembly2_B  TM=4.330E-01  e=9.918E+00  Gasterophilus intestinalis